Protein AF-A0A2V5P2G2-F1 (afdb_monomer)

Secondary structure (DSSP, 8-state):
--HHHHHHHHHHHHHHHHHHHHHHHHHHHHHHSPPPPBPPP-TTSEEE----EEE-TT--EEEEEEE-TT--EEEEEEE-TTS-EEEEEEEEEEEEEEEEEEEEEEEEEEEEE-GGGTTTT--EEEEEESSSS--S--B-EEEEEEEEEEEEEEEEEEEEEEEEEEEEEEEEEEEEEGGG-EEEE-

Structure (mmCIF, N/CA/C/O backbone):
data_AF-A0A2V5P2G2-F1
#
_entry.id   AF-A0A2V5P2G2-F1
#
loop_
_atom_site.group_PDB
_atom_site.id
_atom_site.type_symbol
_atom_site.label_atom_id
_atom_site.label_alt_id
_atom_site.label_comp_id
_atom_site.label_asym_id
_atom_site.label_entity_id
_atom_site.label_seq_id
_atom_site.pdbx_PDB_ins_code
_atom_site.Cartn_x
_atom_site.Cartn_y
_atom_site.Cartn_z
_atom_site.occupancy
_atom_site.B_iso_or_equiv
_atom_site.auth_seq_id
_atom_site.auth_comp_id
_atom_site.auth_asym_id
_atom_site.auth_atom_id
_atom_site.pdbx_PDB_model_num
ATOM 1 N N . ILE A 1 1 ? 13.546 23.395 -40.147 1.00 56.00 1 ILE A N 1
ATOM 2 C CA . ILE A 1 1 ? 13.402 22.697 -38.845 1.00 56.00 1 ILE A CA 1
ATOM 3 C C . ILE A 1 1 ? 14.334 21.498 -38.910 1.00 56.00 1 ILE A C 1
ATOM 5 O O . ILE A 1 1 ? 14.174 20.696 -39.820 1.00 56.00 1 ILE A O 1
ATOM 9 N N . GLY A 1 2 ? 15.380 21.453 -38.081 1.00 57.34 2 GLY A N 1
ATOM 10 C CA . GLY A 1 2 ? 16.372 20.373 -38.143 1.00 57.34 2 GLY A CA 1
ATOM 11 C C . GLY A 1 2 ? 15.782 19.018 -37.712 1.00 57.34 2 GLY A C 1
ATOM 12 O O . GLY A 1 2 ? 14.814 19.012 -36.946 1.00 57.34 2 GLY A O 1
ATOM 13 N N . PRO A 1 3 ? 16.356 17.883 -38.150 1.00 64.88 3 PRO A N 1
ATOM 14 C CA . PRO A 1 3 ? 15.866 16.540 -37.816 1.00 64.88 3 PRO A CA 1
ATOM 15 C C . PRO A 1 3 ? 15.723 16.296 -36.302 1.00 64.88 3 PRO A C 1
ATOM 17 O O . PRO A 1 3 ? 14.765 15.670 -35.854 1.00 64.88 3 PRO A O 1
ATOM 20 N N . GLU A 1 4 ? 16.626 16.858 -35.491 1.00 63.44 4 GLU A N 1
ATOM 21 C CA . GLU A 1 4 ? 16.555 16.781 -34.025 1.00 63.44 4 GLU A CA 1
ATOM 22 C C . GLU A 1 4 ? 15.349 17.524 -33.434 1.00 63.44 4 GLU A C 1
ATOM 24 O O . GLU A 1 4 ? 14.724 17.040 -32.486 1.00 63.44 4 GLU A O 1
ATOM 29 N N . ALA A 1 5 ? 14.987 18.679 -34.002 1.00 66.56 5 ALA A N 1
ATOM 30 C CA . ALA A 1 5 ? 13.849 19.474 -33.547 1.00 66.56 5 ALA A CA 1
ATOM 31 C C . ALA A 1 5 ? 12.513 18.792 -33.886 1.00 66.56 5 ALA A C 1
ATOM 33 O O . ALA A 1 5 ? 11.595 18.808 -33.065 1.00 66.56 5 ALA A O 1
ATOM 34 N N . ALA A 1 6 ? 12.429 18.128 -35.045 1.00 67.38 6 ALA A N 1
ATOM 35 C CA . ALA A 1 6 ? 11.276 17.310 -35.421 1.00 67.38 6 ALA A CA 1
ATOM 36 C C . ALA A 1 6 ? 11.126 16.083 -34.498 1.00 67.38 6 ALA A C 1
ATOM 38 O O . ALA A 1 6 ? 10.060 15.873 -33.921 1.00 67.38 6 ALA A O 1
ATOM 39 N N . GLY A 1 7 ? 12.215 15.346 -34.242 1.00 67.81 7 GLY A N 1
ATOM 40 C CA . GLY A 1 7 ? 12.190 14.195 -33.332 1.00 67.81 7 GLY A CA 1
ATOM 41 C C . GLY A 1 7 ? 11.898 14.562 -31.868 1.00 67.81 7 GLY A C 1
ATOM 42 O O . GLY A 1 7 ? 11.296 13.779 -31.133 1.00 67.81 7 GLY A O 1
ATOM 43 N N . SER A 1 8 ? 12.296 15.757 -31.420 1.00 76.00 8 SER A N 1
ATOM 44 C CA . SER A 1 8 ? 11.949 16.276 -30.088 1.00 76.00 8 SER A CA 1
ATOM 45 C C . SER A 1 8 ? 10.452 16.580 -29.963 1.00 76.00 8 SER A C 1
ATOM 47 O O . SER A 1 8 ? 9.813 16.179 -28.986 1.00 76.00 8 SER A O 1
ATOM 49 N N . PHE A 1 9 ? 9.876 17.222 -30.983 1.00 76.69 9 PHE A N 1
ATOM 50 C CA . PHE A 1 9 ? 8.451 17.53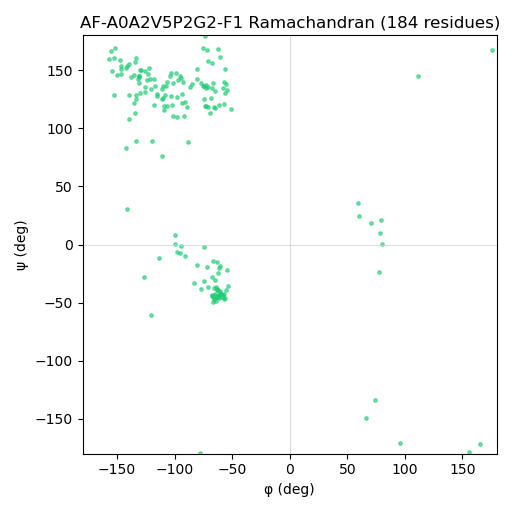7 -31.034 1.00 76.69 9 PHE A CA 1
ATOM 51 C C . PHE A 1 9 ? 7.581 16.272 -31.036 1.00 76.69 9 PHE A C 1
ATOM 53 O O . PHE A 1 9 ? 6.641 16.172 -30.248 1.00 76.69 9 PHE A O 1
ATOM 60 N N . GLU A 1 10 ? 7.934 15.265 -31.839 1.00 77.12 10 GLU A N 1
ATOM 61 C CA . GLU A 1 10 ? 7.208 13.988 -31.890 1.00 77.12 10 GLU A CA 1
ATOM 62 C C . GLU A 1 10 ? 7.225 13.249 -30.543 1.00 77.12 10 GLU A C 1
ATOM 64 O O . GLU A 1 10 ? 6.185 12.782 -30.071 1.00 77.12 10 GLU A O 1
ATOM 69 N N . ARG A 1 11 ? 8.379 13.206 -29.858 1.00 77.25 11 ARG A N 1
ATOM 70 C CA . ARG A 1 11 ? 8.483 12.615 -28.510 1.00 77.25 11 ARG A CA 1
ATOM 71 C C . ARG A 1 11 ? 7.640 13.364 -27.479 1.00 77.25 11 ARG A C 1
ATOM 73 O O . ARG A 1 11 ? 7.025 12.731 -26.614 1.00 77.25 11 ARG A O 1
ATOM 80 N N . ALA A 1 12 ? 7.602 14.694 -27.555 1.00 76.69 12 ALA A N 1
ATOM 81 C CA . ALA A 1 12 ? 6.791 15.517 -26.663 1.00 76.69 12 ALA A CA 1
ATOM 82 C C . ALA A 1 12 ? 5.289 15.292 -26.899 1.00 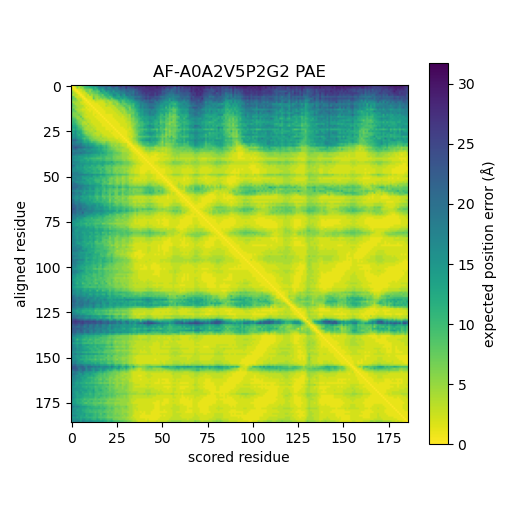76.69 12 ALA A C 1
ATOM 84 O O . ALA A 1 12 ? 4.543 15.073 -25.941 1.00 76.69 12 ALA A O 1
ATOM 85 N N . ALA A 1 13 ? 4.859 15.252 -28.164 1.00 83.06 13 ALA A N 1
ATOM 86 C CA . ALA A 1 13 ? 3.479 14.970 -28.544 1.00 83.06 13 ALA A CA 1
ATOM 87 C C . ALA A 1 13 ? 3.036 13.571 -28.082 1.00 83.06 13 ALA A C 1
ATOM 89 O O . ALA A 1 13 ? 1.994 13.434 -27.438 1.00 83.06 13 ALA A O 1
ATOM 90 N N . ALA A 1 14 ? 3.864 12.544 -28.306 1.00 79.62 14 ALA A N 1
ATOM 91 C CA . ALA A 1 14 ? 3.597 11.184 -27.838 1.00 79.62 14 ALA A CA 1
ATOM 92 C C . ALA A 1 14 ? 3.517 11.099 -26.302 1.00 79.62 14 ALA A C 1
ATOM 94 O O . ALA A 1 14 ? 2.655 10.413 -25.748 1.00 79.62 14 ALA A O 1
ATOM 95 N N . SER A 1 15 ? 4.382 11.826 -25.591 1.00 77.19 15 SER A N 1
ATOM 96 C CA . SER A 1 15 ? 4.365 11.884 -24.123 1.00 77.19 15 SER A CA 1
ATOM 97 C C . SER A 1 15 ? 3.089 12.535 -23.587 1.00 77.19 15 SER A C 1
ATOM 99 O O . SER A 1 15 ? 2.495 12.025 -22.634 1.00 77.19 15 SER A O 1
ATOM 101 N N . LEU A 1 16 ? 2.635 13.627 -24.211 1.00 81.06 16 LEU A N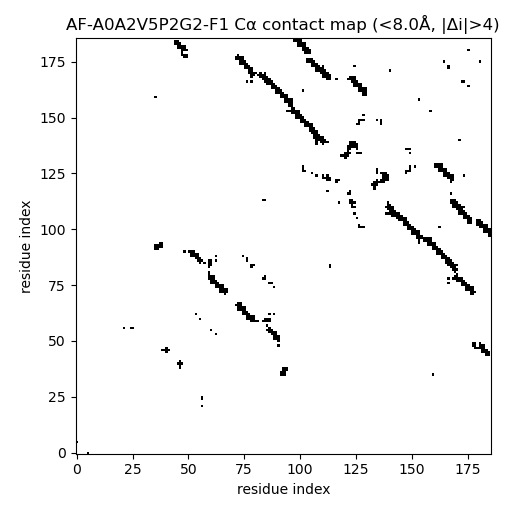 1
ATOM 102 C CA . LEU A 1 16 ? 1.387 14.294 -23.847 1.00 81.06 16 LEU A CA 1
ATOM 103 C C . LEU A 1 16 ? 0.172 13.403 -24.127 1.00 81.06 16 LEU A C 1
ATOM 105 O O . LEU A 1 16 ? -0.671 13.241 -23.243 1.00 81.06 16 LEU A O 1
ATOM 109 N N . ALA A 1 17 ? 0.108 12.781 -25.307 1.00 81.56 17 ALA A N 1
ATOM 110 C CA . ALA A 1 17 ? -0.968 11.862 -25.672 1.00 81.56 17 ALA A CA 1
ATOM 111 C C . ALA A 1 17 ? -1.071 10.699 -24.672 1.00 81.56 17 ALA A C 1
ATOM 113 O O . ALA A 1 17 ? -2.145 10.437 -24.125 1.00 81.56 17 ALA A O 1
ATOM 114 N N . ASN A 1 18 ? 0.063 10.079 -24.330 1.00 77.75 18 ASN A N 1
ATOM 115 C CA . ASN A 1 18 ? 0.120 9.036 -23.307 1.00 77.75 18 ASN A CA 1
ATOM 116 C C . ASN A 1 18 ? -0.351 9.544 -21.937 1.00 77.75 18 ASN A C 1
ATOM 118 O O . ASN A 1 18 ? -1.109 8.858 -21.252 1.00 77.75 18 ASN A O 1
ATOM 122 N N . ALA A 1 19 ? 0.046 10.752 -21.530 1.00 75.50 19 ALA A N 1
ATOM 123 C CA . ALA A 1 19 ? -0.407 11.336 -20.269 1.00 75.50 19 ALA A CA 1
ATOM 124 C C . ALA A 1 19 ? -1.928 11.574 -20.242 1.00 75.50 19 ALA A C 1
ATOM 126 O O . ALA A 1 19 ? -2.557 11.353 -19.205 1.00 75.50 19 ALA A O 1
ATOM 127 N N . 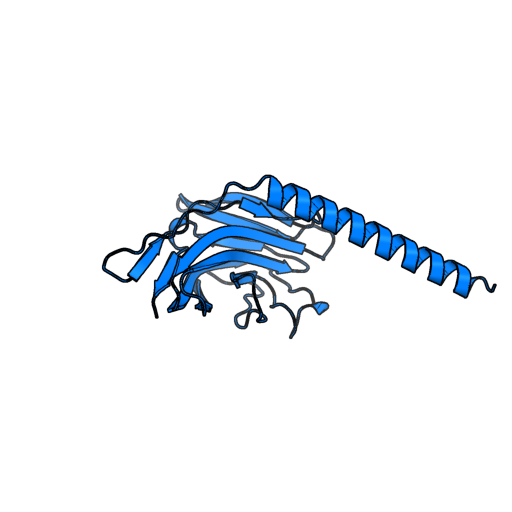VAL A 1 20 ? -2.533 11.995 -21.358 1.00 81.69 20 VAL A N 1
ATOM 128 C CA . VAL A 1 20 ? -3.989 12.182 -21.478 1.00 81.69 20 VAL A CA 1
ATOM 129 C C . VAL A 1 20 ? -4.721 10.847 -21.381 1.00 81.69 20 VAL A C 1
ATOM 131 O O . VAL A 1 20 ? -5.618 10.719 -20.549 1.00 81.69 20 VAL A O 1
ATOM 134 N N . VAL A 1 21 ? -4.304 9.833 -22.145 1.00 80.81 21 VAL A N 1
ATOM 135 C CA . VAL A 1 21 ? -4.911 8.489 -22.100 1.00 80.81 21 VAL A CA 1
ATOM 136 C C . VAL A 1 21 ? -4.874 7.923 -20.680 1.00 80.81 21 VAL A C 1
ATOM 138 O O . VAL A 1 21 ? -5.894 7.471 -20.162 1.00 80.81 21 VAL A O 1
ATOM 141 N N . GLN A 1 22 ? -3.726 8.030 -20.010 1.00 73.69 22 GLN A N 1
ATOM 142 C CA . GLN A 1 22 ? -3.550 7.554 -18.637 1.00 73.69 22 GLN A CA 1
ATOM 143 C C . GLN A 1 22 ? -4.439 8.311 -17.635 1.00 73.69 22 GLN A C 1
ATOM 145 O O . GLN A 1 22 ? -4.964 7.710 -16.696 1.00 73.69 22 GLN A O 1
ATOM 150 N N . ARG A 1 23 ? -4.654 9.621 -17.827 1.00 76.69 23 ARG A N 1
ATOM 151 C CA . ARG A 1 23 ? -5.591 10.405 -17.002 1.00 76.69 23 ARG A CA 1
ATOM 152 C C . ARG A 1 23 ? -7.041 9.989 -17.232 1.00 76.69 23 ARG A C 1
ATOM 154 O O . ARG A 1 23 ? -7.764 9.832 -16.254 1.00 76.69 23 ARG A O 1
ATOM 161 N N . VAL A 1 24 ? -7.454 9.776 -18.482 1.00 79.25 24 VAL A N 1
ATOM 162 C CA . VAL A 1 24 ? -8.819 9.335 -18.819 1.00 79.25 24 VAL A CA 1
ATOM 163 C C . VAL A 1 24 ? -9.101 7.949 -18.245 1.00 79.25 24 VAL A C 1
ATOM 165 O O . VAL A 1 24 ? -10.144 7.749 -17.630 1.00 79.25 24 VAL A O 1
ATOM 168 N N . GLN A 1 25 ? -8.166 7.005 -18.383 1.00 75.88 25 GLN A N 1
ATOM 169 C CA . GLN A 1 25 ? -8.287 5.669 -17.788 1.00 75.88 25 GLN A CA 1
ATOM 170 C C . GLN A 1 25 ? -8.429 5.747 -16.267 1.00 75.88 25 GLN A C 1
ATOM 172 O O . GLN A 1 25 ? -9.334 5.137 -15.701 1.00 75.88 25 GLN A O 1
ATOM 177 N N . ARG A 1 26 ? -7.601 6.569 -15.613 1.00 71.06 26 ARG A N 1
ATOM 178 C CA . ARG A 1 26 ? -7.700 6.797 -14.170 1.00 71.06 26 ARG A CA 1
ATOM 179 C C . ARG A 1 26 ? -9.044 7.408 -13.767 1.00 71.06 26 ARG A C 1
ATOM 181 O O . ARG A 1 26 ? -9.619 6.973 -12.780 1.00 71.06 26 ARG A O 1
ATOM 188 N N . ALA A 1 27 ? -9.536 8.400 -14.508 1.00 74.94 27 ALA A N 1
ATOM 189 C CA . ALA A 1 27 ? -10.816 9.044 -14.222 1.00 74.94 27 ALA A CA 1
ATOM 190 C C . ALA A 1 27 ? -11.987 8.065 -14.372 1.00 74.94 27 ALA A C 1
ATOM 192 O O . ALA A 1 27 ? -12.834 7.999 -13.491 1.00 74.94 27 ALA A O 1
ATOM 193 N N . ARG A 1 28 ? -11.998 7.253 -15.439 1.00 76.00 28 ARG A N 1
ATOM 194 C CA . ARG A 1 28 ? -13.005 6.197 -15.632 1.00 76.00 28 ARG A CA 1
ATOM 195 C C . ARG A 1 28 ? -13.015 5.205 -14.478 1.00 76.00 28 ARG A C 1
ATOM 197 O O . ARG A 1 28 ? -14.086 4.857 -14.004 1.00 76.00 28 ARG A O 1
ATOM 204 N N . GLN A 1 29 ? -11.836 4.795 -14.015 1.00 71.31 29 GLN A N 1
ATOM 205 C CA . GLN A 1 29 ? -11.732 3.879 -12.889 1.00 71.31 29 GLN A CA 1
ATOM 206 C C . GLN A 1 29 ? -12.287 4.508 -11.606 1.00 71.31 29 GLN A C 1
ATOM 208 O O . GLN A 1 29 ? -13.169 3.919 -10.995 1.00 71.31 29 GLN A O 1
ATOM 213 N N . ILE A 1 30 ? -11.887 5.744 -11.279 1.00 68.38 30 ILE A N 1
ATOM 214 C CA . ILE A 1 30 ? -12.398 6.482 -10.108 1.00 68.38 30 ILE A CA 1
ATOM 215 C C . ILE A 1 30 ? -13.924 6.636 -10.152 1.00 68.38 30 ILE A C 1
ATOM 217 O O . ILE A 1 30 ? -14.575 6.464 -9.130 1.00 68.38 30 ILE A O 1
ATOM 221 N N . LEU A 1 31 ? -14.496 6.952 -11.318 1.00 73.88 31 LEU A N 1
ATOM 222 C CA . LEU A 1 31 ? -15.944 7.139 -11.483 1.00 73.88 31 LEU A CA 1
ATOM 223 C C . LEU A 1 31 ? -16.738 5.826 -11.422 1.00 73.88 31 LEU A C 1
ATOM 225 O O . LEU A 1 31 ? -17.945 5.860 -11.219 1.00 73.88 31 LEU A O 1
ATOM 229 N N . SER A 1 32 ? -16.079 4.685 -11.629 1.00 74.75 32 SER A N 1
ATOM 230 C CA . SER A 1 32 ? -16.693 3.358 -11.503 1.00 74.75 32 SER A CA 1
ATOM 231 C C . SER A 1 32 ? -16.561 2.755 -10.103 1.00 74.75 32 SER A C 1
ATOM 233 O O . SER A 1 32 ? -17.154 1.714 -9.826 1.00 74.75 32 SER A O 1
ATOM 235 N N . GLU A 1 33 ? -15.756 3.370 -9.233 1.00 74.44 33 GLU A N 1
ATOM 236 C CA . GLU A 1 33 ? -15.578 2.904 -7.862 1.00 74.44 33 GLU A CA 1
ATOM 237 C C . GLU A 1 33 ? -16.822 3.251 -7.027 1.00 74.44 33 GLU A C 1
ATOM 239 O O . GLU A 1 33 ? -17.325 4.371 -7.128 1.00 74.44 33 GLU A O 1
ATOM 244 N N . PRO A 1 34 ? -17.319 2.320 -6.190 1.00 77.31 34 PRO A N 1
ATOM 245 C CA . PRO A 1 34 ? -18.378 2.623 -5.235 1.00 77.31 34 PRO A CA 1
ATOM 246 C C . PRO A 1 34 ? -17.988 3.787 -4.323 1.00 77.31 34 PRO A C 1
ATOM 248 O O . PRO A 1 34 ? -16.805 3.963 -4.007 1.00 77.31 34 PRO A O 1
ATOM 251 N N . GLU A 1 35 ? -18.984 4.538 -3.853 1.00 84.81 35 GLU A N 1
ATOM 252 C CA . GLU A 1 35 ? -18.743 5.548 -2.828 1.00 84.81 35 GLU A CA 1
ATOM 253 C C . GLU A 1 35 ? -18.132 4.898 -1.573 1.00 84.81 35 GLU A C 1
ATOM 255 O O . GLU A 1 35 ? -18.566 3.821 -1.149 1.00 84.81 35 GLU A O 1
ATOM 260 N N . PRO A 1 36 ? -17.090 5.510 -0.990 1.00 88.75 36 PRO A N 1
ATOM 261 C CA . PRO A 1 36 ? -16.425 4.958 0.176 1.00 88.75 36 PRO A CA 1
ATOM 262 C C . PRO A 1 36 ? -17.303 5.064 1.418 1.00 88.75 36 PRO A C 1
ATOM 264 O O . PRO A 1 36 ? -17.878 6.106 1.721 1.00 88.75 36 PRO A O 1
ATOM 267 N N . GLU A 1 37 ? -17.344 3.978 2.180 1.00 89.50 37 GLU A N 1
ATOM 268 C CA . GLU A 1 37 ? -18.086 3.914 3.434 1.00 89.50 37 GLU A CA 1
ATOM 269 C C . GLU A 1 37 ? -17.292 4.562 4.589 1.00 89.50 37 GLU A C 1
ATOM 271 O O . GLU A 1 37 ? -16.049 4.526 4.598 1.00 89.50 37 GLU A O 1
ATOM 276 N N . PRO A 1 38 ? -17.987 5.120 5.599 1.00 93.88 38 PRO A N 1
ATOM 277 C CA . PRO A 1 38 ? -17.378 5.479 6.875 1.00 93.88 38 PRO A CA 1
ATOM 278 C C . PRO A 1 38 ? -16.663 4.292 7.523 1.00 93.88 38 PRO A C 1
ATOM 280 O O . PRO A 1 38 ? -17.202 3.190 7.620 1.00 93.88 38 PRO A O 1
ATOM 283 N N . ILE A 1 39 ? -15.436 4.518 7.997 1.00 95.69 39 ILE A N 1
ATOM 284 C CA . ILE A 1 39 ? -14.700 3.509 8.757 1.00 95.69 39 ILE A CA 1
ATOM 285 C C . ILE A 1 39 ? -15.316 3.361 10.159 1.00 95.69 39 ILE A C 1
ATOM 287 O O . ILE A 1 39 ? -15.563 4.344 10.860 1.00 95.69 39 ILE A O 1
ATOM 291 N N . HIS A 1 40 ? -15.501 2.120 10.606 1.00 95.75 40 HIS A N 1
ATOM 292 C CA . HIS A 1 40 ? -15.912 1.816 11.974 1.00 95.75 40 HIS A CA 1
ATOM 293 C C . HIS A 1 40 ? -14.711 1.341 12.791 1.00 95.75 40 HIS A C 1
ATOM 295 O O . HIS A 1 40 ? -14.087 0.333 12.458 1.00 95.75 40 HIS A O 1
ATOM 301 N N . PHE A 1 41 ? -14.401 2.073 13.861 1.00 97.25 41 PHE A N 1
ATOM 302 C CA . PHE A 1 41 ? -13.411 1.664 14.853 1.00 97.25 41 PHE A CA 1
ATOM 303 C C . PHE A 1 41 ? -14.094 0.919 15.997 1.00 97.25 41 PHE A C 1
ATOM 305 O O . PHE A 1 41 ? -15.163 1.329 16.451 1.00 97.25 41 PHE A O 1
ATOM 312 N N . ASP A 1 42 ? -13.460 -0.143 16.479 1.00 96.88 42 ASP A N 1
ATOM 313 C CA . ASP A 1 42 ? -13.873 -0.826 17.698 1.00 96.88 42 ASP A CA 1
ATOM 314 C C . ASP A 1 42 ? -13.517 -0.020 18.963 1.00 96.88 42 ASP A C 1
ATOM 316 O O . ASP A 1 42 ? -12.925 1.065 18.908 1.00 96.88 42 ASP A O 1
ATOM 320 N N . SER A 1 43 ? -13.873 -0.563 20.130 1.00 96.44 43 SER A N 1
ATOM 321 C CA . SER A 1 43 ? -13.594 0.046 21.437 1.00 96.44 43 SER A CA 1
ATOM 322 C C . SER A 1 43 ? -12.100 0.187 21.751 1.00 96.44 43 SER A C 1
ATOM 324 O O . SER A 1 43 ? -11.743 0.945 22.649 1.00 96.44 43 SER A O 1
ATOM 326 N N . THR A 1 44 ? -11.226 -0.504 21.015 1.00 96.38 44 THR A N 1
ATOM 327 C CA . THR A 1 44 ? -9.764 -0.424 21.154 1.00 96.38 44 THR A CA 1
ATOM 328 C C . THR A 1 44 ? -9.131 0.578 20.186 1.00 96.38 44 THR A C 1
ATOM 330 O O . THR A 1 44 ? -7.920 0.788 20.213 1.00 96.38 44 THR A O 1
ATOM 333 N N . GLY A 1 45 ? -9.934 1.226 19.335 1.00 96.94 45 GLY A N 1
ATOM 334 C CA . GLY A 1 45 ? -9.449 2.180 18.341 1.00 96.94 45 GLY A CA 1
ATOM 335 C C . GLY A 1 45 ? -8.852 1.521 17.098 1.00 96.94 45 GLY A C 1
ATOM 336 O O . GLY A 1 45 ? -8.085 2.175 16.385 1.00 96.94 45 GLY A O 1
ATOM 337 N N . LEU A 1 46 ? -9.204 0.261 16.819 1.00 97.81 46 LEU A N 1
ATOM 338 C CA . LEU A 1 46 ? -8.794 -0.472 15.621 1.00 97.81 46 LEU A CA 1
ATOM 339 C C . LEU A 1 46 ? -9.940 -0.565 14.610 1.00 97.81 46 LEU A C 1
ATOM 341 O O . LEU A 1 46 ? -11.102 -0.704 14.978 1.00 97.81 46 LEU A O 1
ATOM 345 N N . ALA A 1 47 ? -9.610 -0.514 13.321 1.00 98.00 47 ALA A N 1
ATOM 346 C CA . ALA A 1 47 ? -10.565 -0.729 12.239 1.00 98.00 47 ALA A CA 1
ATOM 347 C C . ALA A 1 47 ? -9.983 -1.651 11.166 1.00 98.00 47 ALA A C 1
ATOM 349 O O . ALA A 1 47 ? -8.952 -1.354 10.560 1.00 98.00 47 ALA A O 1
ATOM 350 N N . ALA A 1 48 ? -10.656 -2.771 10.912 1.00 97.50 48 ALA A N 1
ATOM 351 C CA . ALA A 1 48 ? -10.252 -3.751 9.911 1.00 97.50 48 ALA A CA 1
ATOM 352 C C . ALA A 1 48 ? -10.484 -3.247 8.475 1.00 97.50 48 ALA A C 1
ATOM 354 O O . ALA A 1 48 ? -11.548 -2.724 8.153 1.00 97.50 48 ALA A O 1
ATOM 355 N N . LEU A 1 49 ? -9.518 -3.484 7.580 1.00 96.56 49 LEU A N 1
ATOM 356 C CA . LEU A 1 49 ? -9.615 -3.131 6.159 1.00 96.56 49 LEU A CA 1
ATOM 357 C C . LEU A 1 49 ? -9.753 -4.400 5.315 1.00 96.56 49 LEU A C 1
ATOM 359 O O . LEU A 1 49 ? -8.853 -5.244 5.298 1.00 96.56 49 LEU A O 1
ATOM 363 N N . ARG A 1 50 ? -10.888 -4.563 4.627 1.00 89.38 50 ARG A N 1
ATOM 364 C CA . ARG A 1 50 ? -11.228 -5.813 3.912 1.00 89.38 50 ARG A CA 1
ATOM 365 C C . ARG A 1 50 ? -11.586 -5.627 2.436 1.00 89.38 50 ARG A C 1
ATOM 367 O O . ARG A 1 50 ? -11.357 -6.539 1.648 1.00 89.38 50 ARG A O 1
ATOM 374 N N . LYS A 1 51 ? -12.118 -4.465 2.051 1.00 92.00 51 LYS A N 1
ATOM 375 C CA . LYS A 1 51 ? -12.581 -4.181 0.684 1.00 92.00 51 LYS A CA 1
ATOM 376 C C . LYS A 1 51 ? -11.429 -3.628 -0.164 1.00 92.00 51 LYS A C 1
ATOM 378 O O . LYS A 1 51 ? -11.227 -2.423 -0.230 1.00 92.00 51 LYS A O 1
ATOM 383 N N . TRP A 1 52 ? -10.660 -4.514 -0.795 1.00 94.56 52 TRP A N 1
ATOM 384 C CA . TRP A 1 52 ? -9.481 -4.143 -1.588 1.00 94.56 52 TRP A CA 1
ATOM 385 C C . TRP A 1 52 ? -9.716 -4.283 -3.089 1.00 94.56 52 TRP A C 1
ATOM 387 O O . TRP A 1 52 ? -10.232 -5.294 -3.560 1.00 94.56 52 TRP A O 1
ATOM 397 N N . GLN A 1 53 ? -9.266 -3.287 -3.845 1.00 92.50 53 GLN A N 1
ATOM 398 C CA . GLN A 1 53 ? -9.339 -3.246 -5.301 1.00 92.50 53 GLN A CA 1
ATOM 399 C C . GLN A 1 53 ? -7.939 -3.199 -5.911 1.00 92.50 53 GLN A C 1
ATOM 401 O O . GLN A 1 53 ? -7.030 -2.554 -5.383 1.00 92.50 53 GLN A O 1
ATOM 406 N N . MET A 1 54 ? -7.762 -3.888 -7.036 1.00 92.62 54 MET A N 1
ATOM 407 C CA . MET A 1 54 ? -6.512 -3.867 -7.792 1.00 92.62 54 MET A CA 1
ATOM 408 C C . MET A 1 54 ? -6.380 -2.558 -8.563 1.00 92.62 54 MET A C 1
ATOM 410 O O . MET A 1 54 ? -7.315 -2.125 -9.236 1.00 92.62 54 MET A O 1
ATOM 414 N N . LEU A 1 55 ? -5.187 -1.971 -8.536 1.00 88.44 55 LEU A N 1
ATOM 415 C CA . LEU A 1 55 ? -4.825 -0.888 -9.433 1.00 88.44 55 LEU A CA 1
ATOM 416 C C . LEU A 1 55 ? -3.431 -1.098 -10.025 1.00 88.44 55 LEU A C 1
ATOM 418 O O . LEU A 1 55 ? -2.417 -0.954 -9.337 1.00 88.44 55 LEU A O 1
ATOM 422 N N . ASP A 1 56 ? -3.407 -1.318 -11.336 1.00 84.81 56 ASP A N 1
ATOM 423 C CA . ASP A 1 56 ? -2.208 -1.308 -12.171 1.00 84.81 56 ASP A CA 1
ATOM 424 C C . ASP A 1 56 ? -2.518 -0.687 -13.538 1.00 84.81 56 ASP A C 1
ATOM 426 O O . ASP A 1 56 ? -2.779 -1.363 -14.527 1.00 84.81 56 ASP A O 1
ATOM 430 N N . ILE A 1 57 ? -2.494 0.646 -13.589 1.00 74.25 57 ILE A N 1
ATOM 431 C CA . ILE A 1 57 ? -2.845 1.419 -14.794 1.00 74.25 57 ILE A CA 1
ATOM 432 C C . ILE A 1 57 ? -1.887 1.111 -15.962 1.00 74.25 57 ILE A C 1
ATOM 434 O O . ILE A 1 57 ? -2.231 1.305 -17.127 1.00 74.25 57 ILE A O 1
ATOM 438 N N . ARG A 1 58 ? -0.663 0.653 -15.667 1.00 77.69 58 ARG A N 1
ATOM 439 C CA . ARG A 1 58 ? 0.367 0.408 -16.683 1.00 77.69 58 ARG A CA 1
ATOM 440 C C . ARG A 1 58 ? 0.467 -1.059 -17.101 1.00 77.69 58 ARG A C 1
ATOM 442 O O . ARG A 1 58 ? 1.229 -1.324 -18.025 1.00 77.69 58 ARG A O 1
ATOM 449 N N . GLY A 1 59 ? -0.251 -1.971 -16.442 1.00 83.38 59 GLY A N 1
ATOM 450 C CA . GLY A 1 59 ? -0.118 -3.413 -16.672 1.00 83.38 59 GLY A CA 1
ATOM 451 C C . GLY A 1 59 ? 1.305 -3.916 -16.411 1.00 83.38 59 GLY A C 1
ATOM 452 O O . GLY A 1 59 ? 1.816 -4.732 -17.164 1.00 83.38 59 GLY A O 1
ATOM 453 N N . THR A 1 60 ? 1.983 -3.345 -15.414 1.00 87.94 60 THR A N 1
ATOM 454 C CA . THR A 1 60 ? 3.403 -3.601 -15.106 1.00 87.94 60 THR A CA 1
ATOM 455 C C . THR A 1 60 ? 3.616 -4.585 -13.960 1.00 87.94 60 THR A C 1
ATOM 457 O O . THR A 1 60 ? 4.758 -4.842 -13.576 1.00 87.94 60 THR A O 1
ATOM 460 N N . GLY A 1 61 ? 2.540 -5.110 -13.381 1.00 92.25 61 GLY A N 1
ATOM 461 C CA . GLY A 1 61 ? 2.586 -6.137 -12.358 1.00 92.25 61 GLY A CA 1
ATOM 462 C C . GLY A 1 61 ? 1.392 -7.080 -12.443 1.00 92.25 61 GLY A C 1
ATOM 463 O O . GLY A 1 61 ? 0.341 -6.764 -12.992 1.00 92.25 61 GLY A O 1
ATOM 464 N N . LYS A 1 62 ? 1.550 -8.266 -11.863 1.00 95.69 62 LYS A N 1
ATOM 465 C CA . LYS A 1 62 ? 0.448 -9.204 -11.650 1.00 95.69 62 LYS A CA 1
ATOM 466 C C . LYS A 1 62 ? -0.059 -9.052 -10.222 1.00 95.69 62 LYS A C 1
ATOM 468 O O . LYS A 1 62 ? 0.733 -9.140 -9.285 1.00 95.69 62 LYS A O 1
ATOM 473 N N . LEU A 1 63 ? -1.362 -8.842 -10.066 1.00 97.44 63 LEU A N 1
ATOM 474 C CA . LEU A 1 63 ? -2.033 -8.762 -8.773 1.00 97.44 63 LEU A CA 1
ATOM 475 C C . LEU A 1 63 ? -3.005 -9.934 -8.659 1.00 97.44 63 LEU A C 1
ATOM 477 O O . LEU A 1 63 ? -3.802 -10.168 -9.564 1.00 97.44 63 LEU A O 1
ATOM 481 N N . ASP A 1 64 ? -2.932 -10.669 -7.557 1.00 97.00 64 ASP A N 1
ATOM 482 C CA . ASP A 1 64 ? -3.875 -11.733 -7.229 1.00 97.00 64 ASP A CA 1
ATOM 483 C C . ASP A 1 64 ? -4.087 -11.830 -5.710 1.00 97.00 64 ASP A C 1
ATOM 485 O O . ASP A 1 64 ? -3.254 -11.397 -4.908 1.00 97.00 64 ASP A O 1
ATOM 489 N N . GLN A 1 65 ? -5.257 -12.338 -5.312 1.00 97.12 65 GLN A N 1
ATOM 490 C CA . GLN A 1 65 ? -5.487 -12.766 -3.935 1.00 97.12 65 GLN A CA 1
ATOM 491 C C . GLN A 1 65 ? -5.176 -14.253 -3.853 1.00 97.12 65 GLN A C 1
ATOM 493 O O . GLN A 1 65 ? -5.774 -15.045 -4.581 1.00 97.12 65 GLN A O 1
ATOM 498 N N . VAL A 1 66 ? -4.238 -14.634 -2.991 1.00 95.81 66 VAL A N 1
ATOM 499 C CA . VAL A 1 66 ? -3.785 -16.026 -2.874 1.00 95.81 66 VAL A CA 1
ATOM 500 C C . VAL A 1 66 ? -3.615 -16.417 -1.415 1.00 95.81 66 VAL A C 1
ATOM 502 O O . VAL A 1 66 ? -3.191 -15.599 -0.596 1.00 95.81 66 VAL A O 1
ATOM 505 N N . ALA A 1 67 ? -3.928 -17.669 -1.095 1.00 96.00 67 ALA A N 1
ATOM 506 C CA . ALA A 1 67 ? -3.519 -18.273 0.164 1.00 96.00 67 ALA A CA 1
ATOM 507 C C . ALA A 1 67 ? -2.034 -18.653 0.086 1.00 96.00 67 ALA A C 1
ATOM 509 O O . ALA A 1 67 ? -1.578 -19.150 -0.949 1.00 96.00 67 ALA A O 1
ATOM 510 N N . ASP A 1 68 ? -1.270 -18.423 1.152 1.00 89.00 68 ASP A N 1
ATOM 511 C CA . ASP A 1 68 ? 0.061 -19.019 1.273 1.00 89.00 68 ASP A CA 1
ATOM 512 C C . ASP A 1 68 ? -0.015 -20.499 1.700 1.00 89.00 68 ASP A C 1
ATOM 514 O O . ASP A 1 68 ? -1.097 -21.058 1.886 1.00 89.00 68 ASP A O 1
ATOM 518 N N . ALA A 1 69 ? 1.142 -21.152 1.851 1.00 87.12 69 ALA A N 1
ATOM 519 C CA . ALA A 1 69 ? 1.216 -22.565 2.233 1.00 87.12 69 ALA A CA 1
ATOM 520 C C . ALA A 1 69 ? 0.580 -22.880 3.604 1.00 87.12 69 ALA A C 1
ATOM 522 O O . ALA A 1 69 ? 0.254 -24.033 3.865 1.00 87.12 69 ALA A O 1
ATOM 523 N N . ASN A 1 70 ? 0.380 -21.871 4.458 1.00 89.56 70 ASN A N 1
ATOM 524 C CA . ASN A 1 70 ? -0.252 -21.996 5.769 1.00 89.56 70 ASN A CA 1
ATOM 525 C C . ASN A 1 70 ? -1.733 -21.570 5.747 1.00 89.56 70 ASN A C 1
ATOM 527 O O . ASN A 1 70 ? -2.350 -21.443 6.803 1.00 89.56 70 ASN A O 1
ATOM 531 N N . GLY A 1 71 ? -2.306 -21.310 4.566 1.00 93.31 71 GLY A N 1
ATOM 532 C CA . GLY A 1 71 ? -3.690 -20.856 4.415 1.00 93.31 71 GLY A CA 1
ATOM 533 C C . GLY A 1 71 ? -3.903 -19.367 4.706 1.00 93.31 71 GLY A C 1
ATOM 534 O O . GLY A 1 71 ? -5.046 -18.920 4.788 1.00 93.31 71 GLY A O 1
ATOM 535 N N . ILE A 1 72 ? -2.837 -18.574 4.860 1.00 94.38 72 ILE A N 1
ATOM 536 C CA . ILE A 1 72 ? -2.966 -17.136 5.112 1.00 94.38 72 ILE A CA 1
ATOM 537 C C . ILE A 1 72 ? -3.407 -16.452 3.821 1.00 94.38 72 ILE A C 1
ATOM 539 O O . ILE A 1 72 ? -2.687 -16.475 2.823 1.00 94.38 72 ILE A O 1
ATOM 543 N N . GLN A 1 73 ? -4.570 -15.798 3.845 1.00 97.88 73 GLN A N 1
ATOM 544 C CA . GLN A 1 73 ? -5.048 -15.001 2.718 1.00 97.88 73 GLN A CA 1
ATOM 545 C C . GLN A 1 73 ? -4.178 -13.756 2.530 1.00 97.88 73 GLN A C 1
ATOM 547 O O . GLN A 1 73 ? -4.014 -12.945 3.446 1.00 97.88 73 GLN A O 1
ATOM 552 N N . THR A 1 74 ? -3.661 -13.574 1.318 1.00 98.19 74 THR A N 1
ATOM 553 C CA . THR A 1 74 ? -2.762 -12.471 0.980 1.00 98.19 74 THR A CA 1
ATOM 554 C C . THR A 1 74 ? -3.252 -11.665 -0.212 1.00 98.19 74 THR A C 1
ATOM 556 O O . THR A 1 74 ? -3.872 -12.194 -1.132 1.00 98.19 74 THR A O 1
ATOM 559 N N . LEU A 1 75 ? -2.920 -10.377 -0.202 1.00 98.44 75 LEU A N 1
ATOM 560 C CA . LEU A 1 75 ? -2.901 -9.528 -1.385 1.00 98.44 75 LEU A CA 1
ATOM 561 C C . LEU A 1 75 ? -1.482 -9.584 -1.955 1.00 98.44 75 LEU A C 1
ATOM 563 O O . LEU A 1 75 ? -0.546 -9.089 -1.319 1.00 98.44 75 LEU A O 1
ATOM 567 N N . ARG A 1 76 ? -1.293 -10.205 -3.120 1.00 98.44 76 ARG A N 1
ATOM 568 C CA . ARG A 1 76 ? 0.029 -10.351 -3.741 1.00 98.44 76 ARG A CA 1
ATOM 569 C C . ARG A 1 76 ? 0.201 -9.371 -4.891 1.00 98.44 76 ARG A C 1
ATOM 571 O O . ARG A 1 76 ? -0.755 -9.022 -5.586 1.00 98.44 76 ARG A O 1
ATOM 578 N N . ILE A 1 77 ? 1.438 -8.920 -5.078 1.00 98.31 77 ILE A N 1
ATOM 579 C CA . ILE A 1 77 ? 1.873 -8.190 -6.268 1.00 98.31 77 ILE A CA 1
ATOM 580 C C . ILE A 1 77 ? 3.201 -8.780 -6.738 1.00 98.31 77 ILE A C 1
ATOM 582 O O . ILE A 1 77 ? 4.139 -8.883 -5.948 1.00 98.31 77 ILE A O 1
ATOM 586 N N . VAL A 1 78 ? 3.292 -9.126 -8.020 1.00 98.19 78 VAL A N 1
ATOM 587 C CA . VAL A 1 78 ? 4.518 -9.592 -8.683 1.00 98.19 78 VAL A CA 1
ATOM 588 C C . VAL A 1 78 ? 4.920 -8.574 -9.741 1.00 98.19 78 VAL A C 1
ATOM 590 O O . VAL A 1 78 ? 4.094 -8.206 -10.575 1.00 98.19 78 VAL A O 1
ATOM 593 N N . ALA A 1 79 ? 6.171 -8.118 -9.721 1.00 97.75 79 ALA A N 1
ATOM 594 C CA . ALA A 1 79 ? 6.686 -7.228 -10.754 1.00 97.75 79 ALA A CA 1
ATOM 595 C C . ALA A 1 79 ? 6.736 -7.941 -12.117 1.00 97.75 79 ALA A C 1
ATOM 597 O O . ALA A 1 79 ? 7.219 -9.070 -12.216 1.00 97.75 79 ALA A O 1
ATOM 598 N N . GLY A 1 80 ? 6.226 -7.276 -13.155 1.00 94.12 80 GLY A N 1
ATOM 599 C CA . GLY A 1 80 ? 6.261 -7.757 -14.534 1.00 94.12 80 GLY A CA 1
ATOM 600 C C . GLY A 1 80 ? 7.661 -7.694 -15.159 1.00 94.12 80 GLY A C 1
ATOM 601 O O . GLY A 1 80 ? 8.566 -7.053 -14.612 1.00 94.12 80 GLY A O 1
ATOM 602 N N . PRO A 1 81 ? 7.857 -8.346 -16.317 1.00 92.81 81 PRO A N 1
ATOM 603 C CA . PRO A 1 81 ? 9.162 -8.455 -16.972 1.00 92.81 81 PRO A CA 1
ATOM 604 C C . PRO A 1 81 ? 9.715 -7.116 -17.489 1.00 92.81 81 PRO A C 1
ATOM 606 O O . PRO A 1 81 ? 10.901 -7.022 -17.787 1.00 92.81 81 PRO A O 1
ATOM 609 N N . GLU A 1 82 ? 8.901 -6.061 -17.579 1.00 90.62 82 GLU A N 1
ATOM 610 C CA . GLU A 1 82 ? 9.297 -4.753 -18.115 1.00 90.62 82 GLU A CA 1
ATOM 611 C C . GLU A 1 82 ? 10.181 -3.928 -17.164 1.00 90.62 82 GLU A C 1
ATOM 613 O O . GLU A 1 82 ? 10.547 -2.799 -17.501 1.00 90.62 82 GLU A O 1
ATOM 618 N N . GLY A 1 83 ? 10.479 -4.421 -15.957 1.00 91.44 83 GLY A N 1
ATOM 619 C CA . GLY A 1 83 ? 11.419 -3.755 -15.051 1.00 91.44 83 GLY A CA 1
ATOM 620 C C . GLY A 1 83 ? 10.903 -2.444 -14.453 1.00 91.44 83 GLY A C 1
ATOM 621 O O . GLY A 1 83 ? 11.684 -1.603 -14.017 1.00 91.44 83 GLY A O 1
ATOM 622 N N . ARG A 1 84 ? 9.587 -2.205 -14.481 1.00 92.38 84 ARG A N 1
ATOM 623 C CA . ARG A 1 84 ? 9.001 -0.893 -14.149 1.00 92.38 84 ARG A CA 1
ATOM 624 C C . ARG A 1 84 ? 7.697 -0.969 -13.356 1.00 92.38 84 ARG A C 1
ATOM 626 O O . ARG A 1 84 ? 6.850 -0.082 -13.496 1.00 92.38 84 ARG A O 1
ATOM 633 N N . CYS A 1 85 ? 7.541 -2.008 -12.536 1.00 93.75 85 CYS A N 1
ATOM 634 C CA . CYS A 1 85 ? 6.322 -2.275 -11.780 1.00 93.75 85 CYS A CA 1
ATOM 635 C C . CYS A 1 85 ? 5.951 -1.098 -10.876 1.00 93.75 85 CYS A C 1
ATOM 637 O O . CYS A 1 85 ? 6.706 -0.693 -9.991 1.00 93.75 85 CYS A O 1
ATOM 639 N N . THR A 1 86 ? 4.759 -0.550 -11.094 1.00 92.12 86 THR A N 1
ATOM 640 C CA . THR A 1 86 ? 4.086 0.362 -10.167 1.00 92.12 86 THR A CA 1
ATOM 641 C C . THR A 1 86 ? 2.642 -0.092 -10.033 1.00 92.12 86 THR A C 1
ATOM 643 O O . THR A 1 86 ? 1.770 0.357 -10.775 1.00 92.12 86 THR A O 1
ATOM 646 N N . ALA A 1 87 ? 2.410 -0.980 -9.075 1.00 93.88 87 ALA A N 1
ATOM 647 C CA . ALA A 1 87 ? 1.122 -1.615 -8.840 1.00 93.88 87 ALA A CA 1
ATOM 648 C C . ALA A 1 87 ? 0.729 -1.487 -7.368 1.00 93.88 87 ALA A C 1
ATOM 650 O O . ALA A 1 87 ? 1.583 -1.412 -6.480 1.00 93.88 87 ALA A O 1
ATOM 651 N N . SER A 1 88 ? -0.574 -1.443 -7.100 1.00 94.88 88 SER A N 1
ATOM 652 C CA . SER A 1 88 ? -1.085 -1.347 -5.735 1.00 94.88 88 SER A CA 1
ATOM 653 C C . SER A 1 88 ? -2.440 -2.011 -5.574 1.00 94.88 88 SER A C 1
ATOM 655 O O . SER A 1 88 ? -3.289 -1.887 -6.452 1.00 94.88 88 SER A O 1
ATOM 657 N N . TRP A 1 89 ? -2.673 -2.590 -4.404 1.00 96.56 89 TRP A N 1
ATOM 658 C CA . TRP A 1 89 ? -4.017 -2.787 -3.876 1.00 96.56 89 TRP A CA 1
ATOM 659 C C . TRP A 1 89 ? -4.459 -1.521 -3.155 1.00 96.56 89 TRP A C 1
ATOM 661 O O . TRP A 1 89 ? -3.657 -0.906 -2.447 1.00 96.56 89 TRP A O 1
ATOM 671 N N . ARG A 1 90 ? -5.715 -1.114 -3.341 1.00 93.94 90 ARG A N 1
ATOM 672 C CA . ARG A 1 90 ? -6.266 0.109 -2.753 1.00 93.94 90 ARG A CA 1
ATOM 673 C C . ARG A 1 90 ? -7.594 -0.139 -2.063 1.00 93.94 90 ARG A C 1
ATOM 675 O O . ARG A 1 90 ? -8.401 -0.928 -2.541 1.00 93.94 90 ARG A O 1
ATOM 682 N N . THR A 1 91 ? -7.818 0.583 -0.977 1.00 93.50 91 THR A N 1
ATOM 683 C CA . THR A 1 91 ? -9.128 0.738 -0.341 1.00 93.50 91 THR A CA 1
ATOM 684 C C . THR A 1 91 ? -9.362 2.220 -0.083 1.00 93.50 91 THR A C 1
ATOM 686 O O . THR A 1 91 ? -8.423 2.945 0.262 1.00 93.50 91 THR A O 1
ATOM 689 N N . ARG A 1 92 ? -10.603 2.672 -0.264 1.00 93.12 92 ARG A N 1
ATOM 690 C CA . ARG A 1 92 ? -11.049 4.031 0.064 1.00 93.12 92 ARG A CA 1
ATOM 691 C C . ARG A 1 92 ? -11.986 3.958 1.257 1.00 93.12 92 ARG A C 1
ATOM 693 O O . ARG A 1 92 ? -12.806 3.047 1.327 1.00 93.12 92 ARG A O 1
ATOM 700 N N . VAL A 1 93 ? -11.813 4.870 2.203 1.00 94.44 93 VAL A N 1
ATOM 701 C CA . VAL A 1 93 ? -12.592 4.932 3.445 1.00 94.44 93 VAL A CA 1
ATOM 702 C C . VAL A 1 93 ? -12.764 6.386 3.862 1.00 94.44 93 VAL A C 1
ATOM 704 O O . VAL A 1 93 ? -11.861 7.199 3.652 1.00 94.44 93 VAL A O 1
ATOM 707 N N . VAL A 1 94 ? -13.904 6.704 4.468 1.00 95.50 94 VAL A N 1
ATOM 708 C CA . VAL A 1 94 ? -14.136 8.008 5.100 1.00 95.50 94 VAL A CA 1
ATOM 709 C C . VAL A 1 94 ? -13.718 7.919 6.566 1.00 95.50 94 VAL A C 1
ATOM 711 O O . VAL A 1 94 ? -14.192 7.048 7.296 1.00 95.50 94 VAL A O 1
ATOM 714 N N . VAL A 1 95 ? -12.796 8.785 6.991 1.00 95.69 95 VAL A N 1
ATOM 715 C CA . VAL A 1 95 ? -12.160 8.736 8.317 1.00 95.69 95 VAL A CA 1
ATOM 716 C C . VAL A 1 95 ? -12.321 10.083 9.026 1.00 95.69 95 VAL A C 1
ATOM 718 O O . VAL A 1 95 ? -12.097 11.116 8.396 1.00 95.69 95 VAL A O 1
ATOM 721 N N . PRO A 1 96 ? -12.687 10.109 10.323 1.00 95.94 96 PRO A N 1
ATOM 722 C CA . PRO A 1 96 ? -12.712 11.344 11.103 1.00 95.94 96 PRO A CA 1
ATOM 723 C C . PRO A 1 96 ? -11.337 12.017 11.207 1.00 95.94 96 PRO A C 1
ATOM 725 O O . PRO A 1 96 ? -10.300 11.361 11.071 1.00 95.94 96 PRO A O 1
ATOM 728 N N . GLY A 1 97 ? -11.318 13.302 11.547 1.00 95.88 97 GLY A N 1
ATOM 729 C CA . GLY A 1 97 ? -10.088 14.015 11.890 1.00 95.88 97 GLY A CA 1
ATOM 730 C C . GLY A 1 97 ? -9.309 13.334 13.017 1.00 95.88 97 GLY A C 1
ATOM 731 O O . GLY A 1 97 ? -9.895 12.850 13.986 1.00 95.88 97 GLY A O 1
ATOM 732 N N . GLY A 1 98 ? -7.982 13.261 12.888 1.00 96.00 98 GLY A N 1
ATOM 733 C CA . GLY A 1 98 ? -7.127 12.616 13.888 1.00 96.00 98 GLY A CA 1
ATOM 734 C C . GLY A 1 98 ? -5.791 12.101 13.358 1.00 96.00 98 GLY A C 1
ATOM 735 O O . GLY A 1 98 ? -5.455 12.258 12.181 1.00 96.00 98 GLY A O 1
ATOM 736 N N . ARG A 1 99 ? -5.012 11.477 14.247 1.00 96.31 99 ARG A N 1
ATOM 737 C CA . ARG A 1 99 ? -3.765 10.779 13.910 1.00 96.31 99 ARG A CA 1
ATOM 738 C C . ARG A 1 99 ? -4.008 9.277 13.851 1.00 96.31 99 ARG A C 1
ATOM 740 O O . ARG A 1 99 ? -4.711 8.719 14.691 1.00 96.31 99 ARG A O 1
ATOM 747 N N . TYR A 1 100 ? -3.408 8.632 12.859 1.00 96.50 100 TYR A N 1
ATOM 748 C CA . TYR A 1 100 ? -3.623 7.218 12.586 1.00 96.50 100 TYR A CA 1
ATOM 749 C C . TYR A 1 100 ? -2.334 6.534 12.147 1.00 96.50 100 TYR A C 1
ATOM 751 O O . TYR A 1 100 ? -1.484 7.148 11.503 1.00 96.50 100 TYR A O 1
ATOM 759 N N . ALA A 1 101 ? -2.241 5.237 12.423 1.00 96.00 101 ALA A N 1
ATOM 760 C CA . ALA A 1 101 ? -1.302 4.328 11.785 1.00 96.00 101 ALA A CA 1
ATOM 761 C C . ALA A 1 101 ? -2.070 3.360 10.880 1.00 96.00 101 ALA A C 1
ATOM 763 O O . ALA A 1 101 ? -3.010 2.694 11.317 1.00 96.00 101 ALA A O 1
ATOM 764 N N . PHE A 1 102 ? -1.670 3.277 9.611 1.00 96.81 102 PHE A N 1
ATOM 765 C CA . PHE A 1 102 ? -2.053 2.175 8.736 1.00 96.81 102 PHE A CA 1
ATOM 766 C C . PHE A 1 102 ? -1.018 1.065 8.865 1.00 96.81 102 PHE A C 1
ATOM 768 O O . PHE A 1 102 ? 0.152 1.285 8.557 1.00 96.81 102 PHE A O 1
ATOM 775 N N . GLU A 1 103 ? -1.443 -0.113 9.312 1.00 97.38 103 GLU A N 1
ATOM 776 C CA . GLU A 1 103 ? -0.536 -1.195 9.679 1.00 97.38 103 GLU A CA 1
ATOM 777 C C . GLU A 1 103 ? -0.971 -2.560 9.128 1.00 97.38 103 GLU A C 1
ATOM 779 O O . GLU A 1 103 ? -2.139 -2.783 8.796 1.00 97.38 103 GLU A O 1
ATOM 784 N N . GLY A 1 104 ? -0.001 -3.469 9.008 1.00 97.81 104 GLY A N 1
ATOM 785 C CA . GLY A 1 104 ? -0.204 -4.845 8.557 1.00 97.81 104 GLY A CA 1
ATOM 786 C C . GLY A 1 104 ? 1.105 -5.620 8.409 1.00 97.81 104 GLY A C 1
ATOM 787 O O . GLY A 1 104 ? 2.193 -5.039 8.416 1.00 97.81 104 GLY A O 1
ATOM 788 N N . ARG A 1 105 ? 1.005 -6.945 8.259 1.00 98.00 105 ARG A N 1
ATOM 789 C CA . ARG A 1 105 ? 2.149 -7.828 8.013 1.00 98.00 105 ARG A CA 1
ATOM 790 C C . ARG A 1 105 ? 2.457 -7.916 6.522 1.00 98.00 105 ARG A C 1
ATOM 792 O O . ARG A 1 105 ? 1.563 -8.079 5.688 1.00 98.00 105 ARG A O 1
ATOM 799 N N . VAL A 1 106 ? 3.744 -7.825 6.201 1.00 97.94 106 VAL A N 1
ATOM 800 C CA . VAL A 1 106 ? 4.273 -7.813 4.834 1.00 97.94 106 VAL A CA 1
ATOM 801 C C . VAL A 1 106 ? 5.417 -8.814 4.720 1.00 97.94 106 VAL A C 1
ATOM 803 O O . VAL A 1 106 ? 6.256 -8.895 5.616 1.00 97.94 106 VAL A O 1
ATOM 806 N N . ARG A 1 107 ? 5.460 -9.552 3.611 1.00 97.88 107 ARG A N 1
ATOM 807 C CA . ARG A 1 107 ? 6.568 -10.429 3.209 1.00 97.88 107 ARG A CA 1
ATOM 808 C C . ARG A 1 107 ? 7.034 -10.023 1.820 1.00 97.88 107 ARG A C 1
ATOM 810 O O . ARG A 1 107 ? 6.199 -9.713 0.970 1.00 97.88 107 ARG A O 1
ATOM 817 N N . THR A 1 108 ? 8.335 -10.057 1.556 1.00 98.50 108 THR A N 1
ATOM 818 C CA . THR A 1 108 ? 8.883 -9.762 0.222 1.00 98.50 108 THR A CA 1
ATOM 819 C C . THR A 1 108 ? 9.842 -10.843 -0.237 1.00 98.50 108 THR A C 1
ATOM 821 O O . THR A 1 108 ? 10.524 -11.453 0.581 1.00 98.50 108 THR A O 1
ATOM 824 N N . ARG A 1 109 ? 9.921 -11.045 -1.555 1.00 98.44 109 ARG A N 1
ATOM 825 C CA . ARG A 1 109 ? 10.936 -11.896 -2.180 1.00 98.44 109 ARG A CA 1
ATOM 826 C C . ARG A 1 109 ? 11.564 -11.188 -3.376 1.00 98.44 109 ARG A C 1
ATOM 828 O O . ARG A 1 109 ? 10.854 -10.744 -4.277 1.00 98.44 109 ARG A O 1
ATOM 835 N N . GLY A 1 110 ? 12.887 -11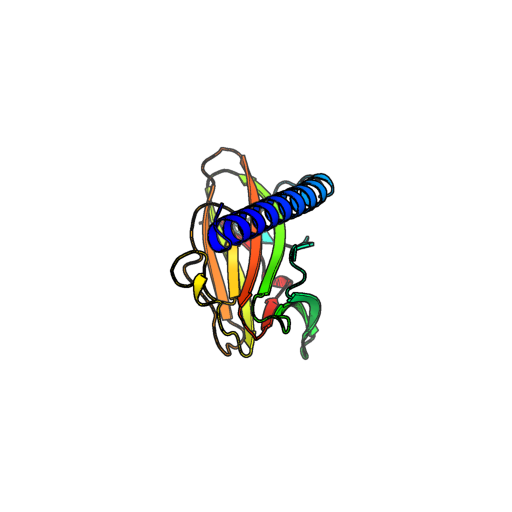.071 -3.378 1.00 98.19 110 GLY A N 1
ATOM 836 C CA . GLY A 1 110 ? 13.697 -10.559 -4.479 1.00 98.19 110 GLY A CA 1
ATOM 837 C C . GLY A 1 110 ? 13.378 -9.125 -4.899 1.00 98.19 110 GLY A C 1
ATOM 838 O O . GLY A 1 110 ? 13.604 -8.779 -6.059 1.00 98.19 110 GLY A O 1
ATOM 839 N N . VAL A 1 111 ? 12.817 -8.298 -4.007 1.00 98.31 111 VAL A N 1
ATOM 840 C CA . VAL A 1 111 ? 12.356 -6.950 -4.368 1.00 98.31 111 VAL A CA 1
ATOM 841 C C . VAL A 1 111 ? 13.544 -6.046 -4.667 1.00 98.31 111 VAL A C 1
ATOM 843 O O . VAL A 1 111 ? 14.286 -5.662 -3.765 1.00 98.31 111 VAL A O 1
ATOM 846 N N . VAL A 1 112 ? 13.685 -5.638 -5.925 1.00 96.88 112 VAL A N 1
ATOM 847 C CA . VAL A 1 112 ? 14.630 -4.586 -6.322 1.00 96.88 112 VAL A CA 1
ATOM 848 C C . VAL A 1 112 ? 13.838 -3.333 -6.652 1.00 96.88 112 VAL A C 1
ATOM 850 O O . VAL A 1 112 ? 12.975 -3.388 -7.525 1.00 96.88 112 VAL A O 1
ATOM 853 N N . PRO A 1 113 ? 14.062 -2.215 -5.947 1.00 94.62 113 PRO A N 1
ATOM 854 C CA . PRO A 1 113 ? 13.266 -1.013 -6.131 1.00 94.62 113 PRO A CA 1
ATOM 855 C C . PRO A 1 113 ? 13.550 -0.334 -7.472 1.00 94.62 113 PRO A C 1
ATOM 857 O O . PRO A 1 113 ? 14.635 -0.466 -8.027 1.00 94.62 113 PRO A O 1
ATOM 860 N N . LEU A 1 114 ? 12.595 0.469 -7.944 1.00 92.38 114 LEU A N 1
ATOM 861 C CA . LEU A 1 114 ? 12.835 1.387 -9.060 1.00 92.38 114 LEU A CA 1
ATOM 862 C C . LEU A 1 114 ? 13.840 2.462 -8.634 1.00 92.38 114 LEU A C 1
ATOM 864 O O . LEU A 1 114 ? 13.526 3.263 -7.752 1.00 92.38 114 LEU A O 1
ATOM 868 N N . GLN A 1 115 ? 15.000 2.542 -9.292 1.00 87.44 115 GLN A N 1
ATOM 869 C CA . GLN A 1 115 ? 16.051 3.509 -8.923 1.00 87.44 115 GLN A CA 1
ATOM 870 C C . GLN A 1 115 ? 15.558 4.962 -8.903 1.00 87.44 115 GLN A C 1
ATOM 872 O O . GLN A 1 115 ? 15.854 5.718 -7.983 1.00 87.44 115 GLN A O 1
ATOM 877 N N . LYS A 1 116 ? 14.706 5.335 -9.864 1.00 85.00 116 LYS A N 1
ATOM 878 C CA . LYS A 1 116 ? 14.101 6.678 -9.944 1.00 85.00 116 LYS A CA 1
ATOM 879 C C . LYS A 1 116 ? 13.226 7.065 -8.739 1.00 85.00 116 LYS A C 1
ATOM 881 O O . LYS A 1 116 ? 12.929 8.243 -8.561 1.00 85.00 116 LYS A O 1
ATOM 886 N N . ASP A 1 117 ? 12.750 6.087 -7.964 1.00 83.00 117 ASP A N 1
ATOM 887 C CA . ASP A 1 117 ? 11.837 6.318 -6.839 1.00 83.00 117 ASP A CA 1
ATOM 888 C C . ASP A 1 117 ? 12.579 6.424 -5.489 1.00 83.00 117 ASP A C 1
ATOM 890 O O . ASP A 1 117 ? 11.971 6.804 -4.478 1.00 83.00 117 ASP A O 1
ATOM 894 N N . VAL A 1 118 ? 13.891 6.144 -5.468 1.00 76.81 118 VAL A N 1
ATOM 895 C CA . VAL A 1 118 ? 14.758 6.327 -4.296 1.00 76.81 118 VAL A CA 1
ATOM 896 C C . VAL A 1 118 ? 14.781 7.807 -3.909 1.00 76.81 118 VAL A C 1
ATOM 898 O O . VAL A 1 118 ? 15.114 8.672 -4.711 1.00 76.81 118 VAL A O 1
ATOM 901 N N . GLY A 1 119 ? 14.355 8.105 -2.678 1.00 72.25 119 GLY A N 1
ATOM 902 C CA . GLY A 1 119 ? 14.277 9.471 -2.147 1.00 72.25 119 GLY A CA 1
ATOM 903 C C . GLY A 1 119 ? 13.056 10.295 -2.583 1.00 72.25 119 GLY A C 1
ATOM 904 O O . GLY A 1 119 ? 12.937 11.435 -2.146 1.00 72.25 119 GLY A O 1
ATOM 905 N N . THR A 1 120 ? 12.134 9.760 -3.399 1.00 77.38 120 THR A N 1
ATOM 906 C CA . THR A 1 120 ? 10.997 10.550 -3.924 1.00 77.38 120 THR A CA 1
ATOM 907 C C . THR A 1 120 ? 9.621 10.002 -3.547 1.00 77.38 120 THR A C 1
ATOM 909 O O . THR A 1 120 ? 8.838 10.700 -2.911 1.00 77.38 120 THR A O 1
ATOM 912 N N . LYS A 1 121 ? 9.281 8.770 -3.948 1.00 71.69 121 LYS A N 1
ATOM 913 C CA . LYS A 1 121 ? 7.912 8.219 -3.825 1.00 71.69 121 LYS A CA 1
ATOM 914 C C . LYS A 1 121 ? 7.799 7.047 -2.853 1.00 71.69 121 LYS A C 1
ATOM 916 O O . LYS A 1 121 ? 6.688 6.678 -2.475 1.00 71.69 121 LYS A O 1
ATOM 921 N N . GLY A 1 122 ? 8.934 6.502 -2.419 1.00 78.50 122 GLY A N 1
ATOM 922 C CA . GLY A 1 122 ? 9.019 5.299 -1.595 1.00 78.50 122 GLY A CA 1
ATOM 923 C C . GLY A 1 122 ? 9.637 4.128 -2.357 1.00 78.50 122 GLY A C 1
ATOM 924 O O . GLY A 1 122 ? 9.418 3.971 -3.555 1.00 78.50 122 GLY A O 1
ATOM 925 N N . VAL A 1 123 ? 10.405 3.298 -1.649 1.00 87.69 123 VAL A N 1
ATOM 926 C CA . VAL A 1 123 ? 11.338 2.321 -2.240 1.00 87.69 123 VAL A CA 1
ATOM 927 C C . VAL A 1 123 ? 10.838 0.888 -2.066 1.00 87.69 123 VAL A C 1
ATOM 929 O O . VAL A 1 123 ? 10.666 0.433 -0.936 1.00 87.69 123 VAL A O 1
ATOM 932 N N . GLY A 1 124 ? 10.602 0.157 -3.156 1.00 94.25 124 GLY A N 1
ATOM 933 C CA . GLY A 1 124 ? 10.207 -1.254 -3.092 1.00 94.25 124 GLY A CA 1
ATOM 934 C C . GLY A 1 124 ? 8.757 -1.438 -2.639 1.00 94.25 124 GLY A C 1
ATOM 935 O O . GLY A 1 124 ? 7.857 -0.749 -3.125 1.00 94.25 124 GLY A O 1
ATOM 936 N N . ALA A 1 125 ? 8.529 -2.354 -1.701 1.00 96.25 125 ALA A N 1
ATOM 937 C CA . ALA A 1 125 ? 7.200 -2.717 -1.215 1.00 96.25 125 ALA A CA 1
ATOM 938 C C . ALA A 1 125 ? 6.828 -2.020 0.103 1.00 96.25 125 ALA A C 1
ATOM 940 O O . ALA A 1 125 ? 7.708 -1.785 0.936 1.00 96.25 125 ALA A O 1
ATOM 941 N N . GLY A 1 126 ? 5.545 -1.709 0.321 1.00 95.19 126 GLY A N 1
ATOM 942 C CA . GLY A 1 126 ? 5.046 -1.280 1.635 1.00 95.19 126 GLY A CA 1
ATOM 943 C C . GLY A 1 126 ?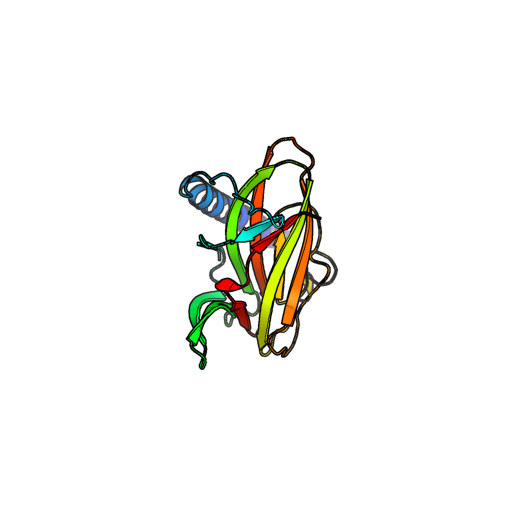 3.657 -0.639 1.648 1.00 95.19 126 GLY A C 1
ATOM 944 O O . GLY A 1 126 ? 2.941 -0.643 0.647 1.00 95.19 126 GLY A O 1
ATOM 945 N N . LEU A 1 127 ? 3.296 -0.093 2.814 1.00 94.81 127 LEU A N 1
ATOM 946 C CA . LEU A 1 127 ? 2.012 0.559 3.088 1.00 94.81 127 LEU A CA 1
ATOM 947 C C . LEU A 1 127 ? 2.095 2.075 2.897 1.00 94.81 127 LEU A C 1
ATOM 949 O O . LEU A 1 127 ? 3.127 2.686 3.187 1.00 94.81 127 LEU A O 1
ATOM 953 N N . ARG A 1 128 ? 1.018 2.692 2.405 1.00 91.00 128 ARG A N 1
ATOM 954 C CA . ARG A 1 128 ? 0.971 4.137 2.153 1.00 91.00 128 ARG A CA 1
ATOM 955 C C . ARG A 1 128 ? -0.452 4.690 2.210 1.00 91.00 128 ARG A C 1
ATOM 957 O O . ARG A 1 128 ? -1.391 4.019 1.798 1.00 91.00 128 ARG A O 1
ATOM 964 N N . GLN A 1 129 ? -0.599 5.945 2.627 1.00 90.75 129 GLN A N 1
ATOM 965 C CA . GLN A 1 129 ? -1.795 6.750 2.365 1.00 90.75 129 GLN A CA 1
ATOM 966 C C . GLN A 1 129 ? -1.550 7.638 1.127 1.00 90.75 129 GLN A C 1
ATOM 968 O O . GLN A 1 129 ? -0.440 8.109 0.881 1.00 90.75 129 GLN A O 1
ATOM 973 N N . SER A 1 130 ? -2.571 7.804 0.283 1.00 77.75 130 SER A N 1
ATOM 974 C CA . SER A 1 130 ? -2.492 8.421 -1.054 1.00 77.75 130 SER A CA 1
ATOM 975 C C . SER A 1 130 ? -1.869 9.827 -1.101 1.00 77.75 130 SER A C 1
ATOM 977 O O . SER A 1 130 ? -1.359 10.228 -2.152 1.00 77.75 130 SER A O 1
ATOM 979 N N . GLN A 1 131 ? -1.851 10.564 0.011 1.00 64.62 131 GLN A N 1
ATOM 980 C CA . GLN A 1 131 ? -1.527 11.980 0.058 1.00 64.62 131 GLN A CA 1
ATOM 981 C C . GLN A 1 131 ? -0.183 12.302 0.747 1.00 64.62 131 GLN A C 1
ATOM 983 O O . GLN A 1 131 ? 0.136 11.882 1.856 1.00 64.62 131 GLN A O 1
ATOM 988 N N . ARG A 1 132 ? 0.559 13.177 0.058 1.00 58.66 132 ARG A N 1
ATOM 989 C CA . ARG A 1 132 ? 1.538 14.161 0.559 1.00 58.66 132 ARG A CA 1
ATOM 990 C C . ARG A 1 132 ? 2.941 13.730 0.982 1.00 58.66 132 ARG A C 1
ATOM 992 O O . ARG A 1 132 ? 3.812 14.587 0.885 1.00 58.66 132 ARG A O 1
ATOM 999 N N . GLN A 1 133 ? 3.227 12.487 1.368 1.00 66.56 133 GLN A N 1
ATOM 1000 C CA . GLN A 1 133 ? 4.605 12.128 1.753 1.00 66.56 133 GLN A CA 1
ATOM 1001 C C . GLN A 1 133 ? 5.120 10.858 1.077 1.00 66.56 133 GLN A C 1
ATOM 1003 O O . GLN A 1 133 ? 4.382 9.907 0.815 1.00 66.56 133 GLN A O 1
ATOM 1008 N N . ALA A 1 134 ? 6.421 10.869 0.774 1.00 69.00 134 ALA A N 1
ATOM 1009 C CA . ALA A 1 134 ? 7.142 9.676 0.366 1.00 69.00 134 ALA A CA 1
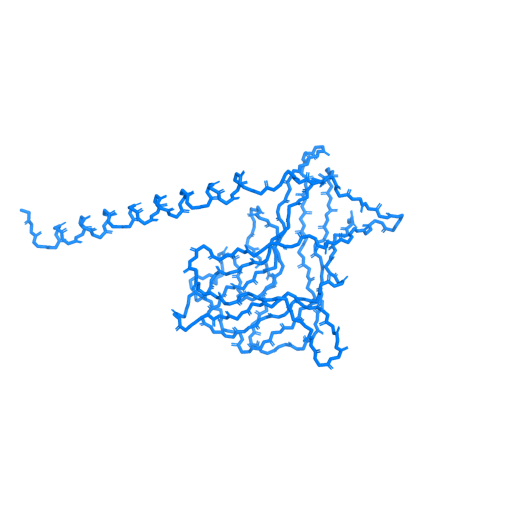ATOM 1010 C C . ALA A 1 134 ? 7.009 8.618 1.462 1.00 69.00 134 ALA A C 1
ATOM 1012 O O . ALA A 1 134 ? 7.108 8.923 2.654 1.00 69.00 134 ALA A O 1
ATOM 1013 N N . ARG A 1 135 ? 6.827 7.357 1.073 1.00 76.50 135 ARG A N 1
ATOM 1014 C CA . ARG A 1 135 ? 6.858 6.265 2.043 1.00 76.50 135 ARG A CA 1
ATOM 1015 C C . ARG A 1 135 ? 8.262 6.155 2.638 1.00 76.50 135 ARG A C 1
ATOM 1017 O O . ARG A 1 135 ? 9.210 5.867 1.909 1.00 76.50 135 ARG A O 1
ATOM 1024 N N . LYS A 1 136 ? 8.374 6.362 3.953 1.00 70.12 136 LYS A N 1
ATOM 1025 C CA . LYS A 1 136 ? 9.654 6.347 4.680 1.00 70.12 136 LYS A CA 1
ATOM 1026 C C . LYS A 1 136 ? 10.215 4.933 4.880 1.00 70.12 136 LYS A C 1
ATOM 1028 O O . LYS A 1 136 ? 11.426 4.757 4.852 1.00 70.12 136 LYS A O 1
ATOM 1033 N N . HIS A 1 137 ? 9.352 3.921 5.008 1.00 77.69 137 HIS A N 1
ATOM 1034 C CA . HIS A 1 137 ? 9.760 2.557 5.378 1.00 77.69 137 HIS A CA 1
ATOM 1035 C C . HIS A 1 137 ? 9.594 1.551 4.230 1.00 77.69 137 HIS A C 1
ATOM 1037 O O . HIS A 1 137 ? 8.647 0.767 4.181 1.00 77.69 137 HIS A O 1
ATOM 1043 N N . GLY A 1 138 ? 10.535 1.634 3.281 1.00 88.88 138 GLY A N 1
ATOM 1044 C CA . GLY A 1 138 ? 10.814 0.695 2.183 1.00 88.88 138 GLY A CA 1
ATOM 1045 C C . GLY A 1 138 ? 11.088 -0.744 2.609 1.00 88.88 138 GLY A C 1
ATOM 1046 O O . GLY A 1 138 ? 11.984 -0.928 3.420 1.00 88.88 138 GLY A O 1
ATOM 1047 N N . LEU A 1 139 ? 10.436 -1.756 2.020 1.00 95.19 139 LEU A N 1
ATOM 1048 C CA . LEU A 1 139 ? 10.953 -3.130 2.042 1.00 95.19 139 LEU A CA 1
ATOM 1049 C C . LEU A 1 139 ? 11.570 -3.470 0.683 1.00 95.19 139 LEU A C 1
ATOM 1051 O O . LEU A 1 139 ? 10.940 -3.291 -0.364 1.00 95.19 139 LEU A O 1
ATOM 1055 N N . THR A 1 140 ? 12.810 -3.951 0.722 1.00 96.25 140 THR A N 1
ATOM 1056 C CA . THR A 1 140 ? 13.600 -4.402 -0.433 1.00 96.25 140 THR A CA 1
ATOM 1057 C C . THR A 1 140 ? 14.254 -5.742 -0.107 1.00 96.25 140 THR A C 1
ATOM 1059 O O . THR A 1 140 ? 14.358 -6.102 1.066 1.00 96.25 140 THR A O 1
ATOM 1062 N N . GLY A 1 141 ? 14.672 -6.477 -1.134 1.00 97.62 141 GLY A N 1
ATOM 1063 C CA . GLY A 1 141 ? 15.228 -7.818 -1.006 1.00 97.62 141 GLY A CA 1
ATOM 1064 C C . GLY A 1 141 ? 14.207 -8.841 -0.505 1.00 97.62 141 GLY A C 1
ATOM 1065 O O . GLY A 1 141 ? 13.001 -8.739 -0.773 1.00 97.62 141 GLY A O 1
ATOM 1066 N N . ASP A 1 142 ? 14.719 -9.827 0.220 1.00 98.50 142 ASP A N 1
ATOM 1067 C CA . ASP A 1 142 ? 13.946 -10.875 0.875 1.00 98.50 142 ASP A CA 1
ATOM 1068 C C . ASP A 1 142 ? 13.649 -10.472 2.320 1.00 98.50 142 ASP A C 1
ATOM 1070 O O . ASP A 1 142 ? 14.542 -10.073 3.066 1.00 98.50 142 ASP A O 1
ATOM 1074 N N . ASN A 1 143 ? 12.383 -10.553 2.718 1.00 97.94 143 ASN A N 1
ATOM 1075 C CA . ASN A 1 143 ? 11.962 -10.341 4.097 1.00 97.94 143 ASN A CA 1
ATOM 1076 C C . ASN A 1 143 ? 10.892 -11.372 4.431 1.00 97.94 143 ASN A C 1
ATOM 1078 O O . ASN A 1 143 ? 9.880 -11.438 3.728 1.00 97.94 143 ASN A O 1
ATOM 1082 N N . GLU A 1 144 ? 11.078 -12.092 5.536 1.00 96.94 144 GLU A N 1
ATOM 1083 C CA . GLU A 1 144 ? 10.005 -12.852 6.174 1.00 96.94 144 GLU A CA 1
ATOM 1084 C C . GLU A 1 144 ? 8.881 -11.927 6.661 1.00 96.94 144 GLU A C 1
ATOM 1086 O O . GLU A 1 144 ? 9.021 -10.699 6.687 1.00 96.94 144 GLU A O 1
ATOM 1091 N N . TRP A 1 145 ? 7.747 -12.524 7.042 1.00 97.00 145 TRP A N 1
ATOM 1092 C CA . TRP A 1 145 ? 6.595 -11.790 7.562 1.00 97.00 145 TRP A CA 1
ATOM 1093 C C . TRP A 1 145 ? 6.997 -10.844 8.698 1.00 97.00 145 TRP A C 1
ATOM 1095 O O . TRP A 1 145 ? 7.406 -11.275 9.775 1.00 97.00 145 TRP A O 1
ATOM 1105 N N . ARG A 1 146 ? 6.824 -9.542 8.471 1.00 96.94 146 ARG A N 1
ATOM 1106 C CA . ARG A 1 146 ? 7.136 -8.493 9.446 1.00 96.94 146 ARG A CA 1
ATOM 1107 C C . ARG A 1 146 ? 6.077 -7.407 9.452 1.00 96.94 146 ARG A C 1
ATOM 1109 O O . ARG A 1 146 ? 5.404 -7.183 8.446 1.00 96.94 146 ARG A O 1
ATOM 1116 N N . GLN A 1 147 ? 5.958 -6.709 10.575 1.00 97.00 147 GLN A N 1
ATOM 1117 C CA . GLN A 1 147 ? 5.070 -5.558 10.685 1.00 97.00 147 GLN A CA 1
ATOM 1118 C C . GLN A 1 147 ? 5.582 -4.403 9.813 1.00 97.00 147 GLN A C 1
ATOM 1120 O O . GLN A 1 147 ? 6.775 -4.086 9.819 1.00 97.00 147 GLN A O 1
ATOM 1125 N N . ALA A 1 148 ? 4.669 -3.776 9.078 1.00 95.56 148 ALA A N 1
ATOM 1126 C CA . ALA A 1 148 ? 4.868 -2.498 8.416 1.00 95.56 148 ALA A CA 1
ATOM 1127 C C . ALA A 1 148 ? 3.802 -1.512 8.894 1.00 95.56 148 ALA A C 1
ATOM 1129 O O . ALA A 1 148 ? 2.658 -1.896 9.143 1.00 95.56 148 ALA A O 1
ATOM 1130 N N . GLU A 1 149 ? 4.179 -0.241 8.981 1.00 94.25 149 GLU A N 1
ATOM 1131 C CA . GLU A 1 149 ? 3.284 0.834 9.388 1.00 94.25 149 GLU A CA 1
ATOM 1132 C C . GLU A 1 149 ? 3.521 2.109 8.577 1.00 94.25 149 GLU A C 1
ATOM 1134 O O . GLU A 1 149 ? 4.609 2.358 8.044 1.00 94.25 149 GLU A O 1
ATOM 1139 N N . TYR A 1 150 ? 2.470 2.912 8.473 1.00 93.00 150 TYR A N 1
ATOM 1140 C CA . TYR A 1 150 ? 2.499 4.240 7.888 1.00 93.00 150 TYR A CA 1
ATOM 1141 C C . TYR A 1 150 ? 1.627 5.172 8.728 1.00 93.00 150 TYR A C 1
ATOM 1143 O O . TYR A 1 150 ? 0.399 5.075 8.698 1.00 93.00 150 TYR A O 1
ATOM 1151 N N . GLU A 1 151 ? 2.264 6.072 9.476 1.00 94.19 151 GLU A N 1
ATOM 1152 C CA . GLU A 1 151 ? 1.563 7.100 10.243 1.00 94.19 151 GLU A CA 1
ATOM 1153 C C . GLU A 1 151 ? 1.153 8.286 9.369 1.00 94.19 151 GLU A C 1
ATOM 1155 O O . GLU A 1 151 ? 1.898 8.725 8.487 1.00 94.19 151 GLU A O 1
ATOM 1160 N N . PHE A 1 152 ? -0.027 8.839 9.638 1.00 92.94 152 PHE A N 1
ATOM 1161 C CA . PHE A 1 152 ? -0.531 10.032 8.968 1.00 92.94 152 PHE A CA 1
ATOM 1162 C C . PHE A 1 152 ? -1.552 10.781 9.830 1.00 92.94 152 PHE A C 1
ATOM 1164 O O . PHE A 1 152 ? -2.072 10.263 10.819 1.00 92.94 152 PHE A O 1
ATOM 1171 N N . THR A 1 153 ? -1.847 12.014 9.422 1.00 93.81 153 THR A N 1
ATOM 1172 C CA . THR A 1 153 ? -2.858 12.874 10.045 1.00 93.81 153 THR A CA 1
ATOM 1173 C C . THR A 1 153 ? -3.960 13.172 9.038 1.00 93.81 153 THR A C 1
ATOM 1175 O O . THR A 1 153 ? -3.667 13.497 7.886 1.00 93.81 153 THR A O 1
ATOM 1178 N N . VAL A 1 154 ? -5.209 13.098 9.490 1.00 93.75 154 VAL A N 1
ATOM 1179 C CA . VAL A 1 154 ? -6.396 13.595 8.789 1.00 93.75 154 VAL A CA 1
ATOM 1180 C C . VAL A 1 154 ? -6.778 14.937 9.426 1.00 93.75 154 VAL A C 1
ATOM 1182 O O . VAL A 1 154 ? -7.127 14.941 10.607 1.00 93.75 154 VAL A O 1
ATOM 1185 N N . PRO A 1 155 ? -6.623 16.074 8.720 1.00 90.25 155 PRO A N 1
ATOM 1186 C CA . PRO A 1 155 ? -6.801 17.396 9.320 1.00 90.25 155 PRO A CA 1
ATOM 1187 C C . PRO A 1 155 ? -8.261 17.869 9.394 1.00 90.25 155 PRO A C 1
ATOM 1189 O O . PRO A 1 155 ? -8.592 18.599 10.324 1.00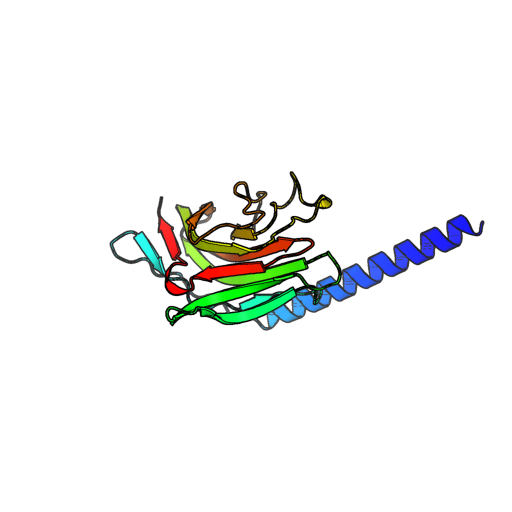 90.25 155 PRO A O 1
ATOM 1192 N N . GLY A 1 156 ? -9.118 17.504 8.437 1.00 86.94 156 GLY A N 1
ATOM 1193 C CA . GLY A 1 156 ? -10.537 17.869 8.432 1.00 86.94 156 GLY A CA 1
ATOM 1194 C C . GLY A 1 156 ? -11.379 17.074 9.433 1.00 86.94 156 GLY A C 1
ATOM 1195 O O . GLY A 1 156 ? -10.927 16.077 9.986 1.00 86.94 156 GLY A O 1
ATOM 1196 N N . GLU A 1 157 ? -12.630 17.494 9.646 1.00 89.38 157 GLU A N 1
ATOM 1197 C CA . GLU A 1 157 ? -13.572 16.794 10.539 1.00 89.38 157 GLU A CA 1
ATOM 1198 C C . GLU A 1 157 ? -13.837 15.354 10.085 1.00 89.38 157 GLU A C 1
ATOM 1200 O O . GLU A 1 157 ? -13.887 14.429 10.897 1.00 89.38 157 GLU A O 1
ATOM 1205 N N . SER A 1 158 ? -13.964 15.164 8.772 1.00 92.06 158 SER A N 1
ATOM 1206 C CA . SER A 1 158 ? -14.066 13.868 8.120 1.00 92.06 158 SER A CA 1
ATOM 1207 C C . SER A 1 158 ? -13.530 13.986 6.700 1.00 92.06 158 SER A C 1
ATOM 1209 O O . SER A 1 158 ? -13.931 14.883 5.958 1.00 92.06 158 SER A O 1
ATOM 1211 N N . GLU A 1 159 ? -12.611 13.104 6.321 1.00 93.31 159 GLU A N 1
ATOM 1212 C CA . GLU A 1 159 ? -12.049 13.090 4.976 1.00 93.31 159 GLU A CA 1
ATOM 1213 C C . GLU A 1 159 ? -12.079 11.694 4.379 1.00 93.31 159 GLU A C 1
ATOM 1215 O O . GLU A 1 159 ? -11.831 10.681 5.039 1.00 93.31 159 GLU A O 1
ATOM 1220 N N . GLU A 1 160 ? -12.316 11.658 3.076 1.00 93.00 160 GLU A N 1
ATOM 1221 C CA . GLU A 1 160 ? -12.065 10.473 2.291 1.00 93.00 160 GLU A CA 1
ATOM 1222 C C . GLU A 1 160 ? -10.559 10.294 2.067 1.00 93.00 160 GLU A C 1
ATOM 1224 O O . GLU A 1 160 ? -9.870 11.165 1.524 1.00 93.00 160 GLU A O 1
ATOM 1229 N N . ILE A 1 161 ? -10.042 9.125 2.436 1.00 92.50 161 ILE A N 1
ATOM 1230 C CA . ILE A 1 161 ? -8.655 8.750 2.180 1.00 92.50 161 ILE A CA 1
ATOM 1231 C C . ILE A 1 161 ? -8.576 7.459 1.375 1.00 92.50 161 ILE A C 1
ATOM 1233 O O . ILE A 1 161 ? -9.416 6.568 1.483 1.00 92.50 161 ILE A O 1
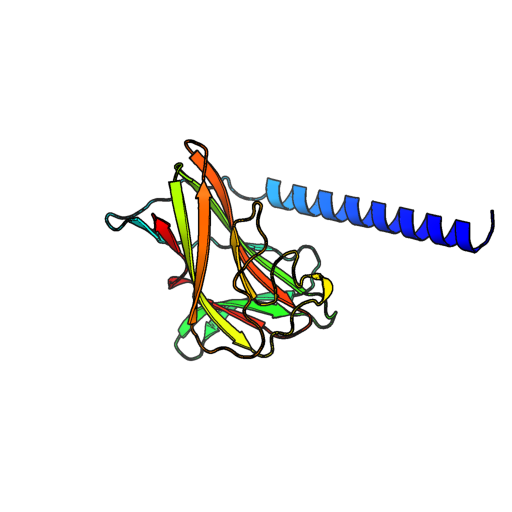ATOM 1237 N N . ALA A 1 162 ? -7.490 7.325 0.614 1.00 92.50 162 ALA A N 1
ATOM 1238 C CA . ALA A 1 162 ? -7.111 6.067 -0.013 1.00 92.50 162 ALA A CA 1
ATOM 1239 C C . ALA A 1 162 ? -5.872 5.488 0.679 1.00 92.50 162 ALA A C 1
ATOM 1241 O O . ALA A 1 162 ? -4.853 6.174 0.818 1.00 92.50 162 ALA A O 1
ATOM 1242 N N . LEU A 1 163 ? -5.964 4.218 1.067 1.00 94.75 163 LEU A N 1
ATOM 1243 C CA . LEU A 1 163 ? -4.893 3.417 1.656 1.00 94.75 163 LEU A CA 1
ATOM 1244 C C . LEU A 1 163 ? -4.403 2.399 0.630 1.00 94.75 163 LEU A C 1
ATOM 1246 O O . LEU A 1 163 ? -5.190 1.847 -0.138 1.00 94.75 163 LEU A O 1
ATOM 1250 N N . LEU A 1 164 ? -3.089 2.205 0.579 1.00 94.56 164 LEU A N 1
ATOM 1251 C CA . LEU A 1 164 ? -2.412 1.470 -0.477 1.00 94.56 164 LEU A CA 1
ATOM 1252 C C . LEU A 1 164 ? -1.462 0.427 0.106 1.00 94.56 164 LEU A C 1
ATOM 1254 O O . LEU A 1 164 ? -0.573 0.762 0.889 1.00 94.56 164 LEU A O 1
ATOM 1258 N N . CYS A 1 165 ? -1.574 -0.800 -0.389 1.00 96.75 165 CYS A N 1
ATOM 1259 C CA . CYS A 1 165 ? -0.504 -1.789 -0.351 1.00 96.75 165 CYS A CA 1
ATOM 1260 C C . CYS A 1 165 ? 0.198 -1.749 -1.715 1.00 96.75 165 CYS A C 1
ATOM 1262 O O . CYS A 1 165 ? -0.412 -2.091 -2.727 1.00 96.75 165 CYS A O 1
ATOM 1264 N N . GLU A 1 166 ? 1.435 -1.256 -1.779 1.00 95.12 166 GLU A N 1
ATOM 1265 C CA . GLU A 1 166 ? 2.090 -0.863 -3.036 1.00 95.12 166 GLU A CA 1
ATOM 1266 C C . GLU A 1 166 ? 3.400 -1.629 -3.269 1.00 95.12 166 GLU A C 1
ATOM 1268 O O . GLU A 1 166 ? 4.182 -1.840 -2.339 1.00 95.12 166 GLU A O 1
ATOM 1273 N N . LEU A 1 167 ? 3.659 -1.983 -4.532 1.00 96.12 167 LEU A N 1
ATOM 1274 C CA . LEU A 1 167 ? 4.957 -2.440 -5.025 1.00 96.12 167 LEU A CA 1
ATOM 1275 C C . LEU A 1 167 ? 5.474 -1.473 -6.095 1.00 96.12 167 LEU A C 1
ATOM 1277 O O . LEU A 1 167 ? 4.851 -1.287 -7.146 1.00 96.12 167 LEU A O 1
ATOM 1281 N N . ARG A 1 168 ? 6.645 -0.888 -5.831 1.00 94.38 168 ARG A N 1
ATOM 1282 C CA . ARG A 1 168 ? 7.402 -0.047 -6.768 1.00 94.38 168 ARG A CA 1
ATOM 1283 C C . ARG A 1 168 ? 8.771 -0.683 -7.004 1.00 94.38 168 ARG A C 1
ATOM 1285 O O . ARG A 1 168 ? 9.711 -0.420 -6.251 1.00 94.38 168 ARG A O 1
ATOM 1292 N N . ALA A 1 169 ? 8.870 -1.563 -7.998 1.00 95.88 169 ALA A N 1
ATOM 1293 C CA . ALA A 1 169 ? 10.031 -2.437 -8.167 1.00 95.88 169 ALA A CA 1
ATOM 1294 C C . ALA A 1 169 ? 10.374 -2.743 -9.634 1.00 95.88 169 ALA A C 1
ATOM 1296 O O . ALA A 1 169 ? 9.502 -2.776 -10.498 1.00 95.88 169 ALA A O 1
ATOM 1297 N N . GLU A 1 170 ? 11.652 -2.993 -9.903 1.00 96.50 170 GLU A N 1
ATOM 1298 C CA . GLU A 1 170 ? 12.147 -3.555 -11.163 1.00 96.50 170 GLU A CA 1
ATOM 1299 C C . GLU A 1 170 ? 11.880 -5.062 -11.229 1.00 96.50 170 GLU A C 1
ATOM 1301 O O . GLU A 1 170 ? 11.508 -5.589 -12.270 1.00 96.50 170 GLU A O 1
ATOM 1306 N N . LYS A 1 171 ? 12.028 -5.762 -10.102 1.00 97.31 171 LYS A N 1
ATOM 1307 C CA . LYS A 1 171 ? 11.753 -7.197 -9.981 1.00 97.31 171 LYS A CA 1
ATOM 1308 C C . LYS A 1 171 ? 11.336 -7.561 -8.561 1.00 97.31 171 LYS A C 1
ATOM 1310 O O . LYS A 1 171 ? 11.487 -6.760 -7.637 1.00 97.31 171 LYS A O 1
ATOM 1315 N N . GLY A 1 172 ? 10.859 -8.791 -8.410 1.00 98.12 172 GLY A N 1
ATOM 1316 C CA . GLY A 1 172 ? 10.449 -9.365 -7.137 1.00 98.12 172 GLY A CA 1
ATOM 1317 C C . GLY A 1 172 ? 8.956 -9.233 -6.884 1.00 98.12 172 GLY A C 1
ATOM 1318 O O . GLY A 1 172 ? 8.170 -8.873 -7.762 1.00 98.12 172 GLY A O 1
ATOM 1319 N N . GLU A 1 173 ? 8.564 -9.560 -5.666 1.00 98.44 173 GLU A N 1
ATOM 1320 C CA . GLU A 1 173 ? 7.165 -9.655 -5.287 1.00 98.44 173 GLU A CA 1
ATOM 1321 C C . GLU A 1 173 ? 6.951 -9.388 -3.802 1.00 98.44 173 GLU A C 1
ATOM 1323 O O . GLU A 1 173 ? 7.866 -9.473 -2.976 1.00 98.44 173 GLU A O 1
ATOM 1328 N N . VAL A 1 174 ? 5.706 -9.070 -3.479 1.00 98.44 174 VAL A N 1
ATOM 1329 C CA . VAL A 1 174 ? 5.251 -8.787 -2.126 1.00 98.44 174 VAL A CA 1
ATOM 1330 C C . VAL A 1 174 ? 3.937 -9.497 -1.857 1.00 98.44 174 VAL A C 1
ATOM 1332 O O . VAL A 1 174 ? 3.082 -9.603 -2.737 1.00 98.44 174 VAL A O 1
ATOM 1335 N N . TRP A 1 175 ? 3.774 -9.924 -0.610 1.00 98.44 175 TRP A N 1
ATOM 1336 C CA . TRP A 1 175 ? 2.510 -10.357 -0.040 1.00 98.44 175 TRP A CA 1
ATOM 1337 C C . TRP A 1 175 ? 2.170 -9.474 1.155 1.00 98.44 175 TRP A C 1
ATOM 1339 O O . TRP A 1 175 ? 3.016 -9.230 2.016 1.00 98.44 175 TRP A O 1
ATOM 1349 N N . PHE A 1 176 ? 0.923 -9.026 1.213 1.00 98.31 176 PHE A N 1
ATOM 1350 C CA . PHE A 1 176 ? 0.335 -8.367 2.374 1.00 98.31 176 PHE A CA 1
ATOM 1351 C C . PHE A 1 176 ? -0.709 -9.307 2.958 1.00 98.31 176 PHE A C 1
ATOM 1353 O O . PHE A 1 176 ? -1.604 -9.746 2.236 1.00 98.31 176 PHE A O 1
ATOM 1360 N N . GLU A 1 177 ? -0.616 -9.641 4.239 1.00 98.19 177 GLU A N 1
ATOM 1361 C CA . GLU A 1 177 ? -1.621 -10.503 4.857 1.00 98.19 177 GLU A CA 1
ATOM 1362 C C . GLU A 1 177 ? -2.932 -9.738 5.052 1.00 98.19 177 GLU A C 1
ATOM 1364 O O . GLU A 1 177 ? -2.999 -8.783 5.829 1.00 98.19 177 GLU A O 1
ATOM 1369 N N . LEU A 1 178 ? -4.000 -10.223 4.423 1.00 97.94 178 LEU A N 1
ATOM 1370 C CA . LEU A 1 178 ? -5.293 -9.547 4.365 1.00 97.94 178 LEU A CA 1
ATOM 1371 C C . LEU A 1 178 ? -5.911 -9.314 5.751 1.00 97.94 178 LEU A C 1
ATOM 1373 O O . LEU A 1 178 ? -6.437 -8.235 6.023 1.00 97.94 178 LEU A O 1
ATOM 1377 N N . ALA A 1 179 ? -5.833 -10.305 6.643 1.00 97.25 179 ALA A N 1
ATOM 1378 C CA . ALA A 1 179 ? -6.421 -10.213 7.980 1.00 97.25 179 ALA A CA 1
ATOM 1379 C C . ALA A 1 179 ? -5.725 -9.169 8.873 1.00 97.25 179 ALA A C 1
ATOM 1381 O O . ALA A 1 179 ? -6.375 -8.578 9.740 1.00 97.25 179 ALA A O 1
ATOM 1382 N N . SER A 1 180 ? -4.434 -8.913 8.629 1.00 98.12 180 SER A N 1
ATOM 1383 C CA . SER A 1 180 ? -3.609 -7.994 9.421 1.00 98.12 180 SER A CA 1
ATOM 1384 C C . SER A 1 180 ? -3.788 -6.517 9.064 1.00 98.12 180 SER A C 1
ATOM 1386 O O . SER A 1 180 ? -3.422 -5.662 9.866 1.00 98.12 180 SER A O 1
ATOM 1388 N N . LEU A 1 181 ? -4.350 -6.213 7.886 1.00 98.50 181 LEU A N 1
ATOM 1389 C CA . LEU A 1 181 ? -4.503 -4.846 7.390 1.00 98.50 181 LEU A CA 1
ATOM 1390 C C . LEU A 1 181 ? -5.576 -4.099 8.185 1.00 98.50 181 LEU A C 1
ATOM 1392 O O . LEU A 1 181 ? -6.752 -4.493 8.189 1.00 98.50 181 LEU A O 1
ATOM 1396 N N . LYS A 1 182 ? -5.171 -3.014 8.850 1.00 98.19 182 LYS A N 1
ATOM 1397 C CA . LYS A 1 182 ? -6.049 -2.219 9.716 1.00 98.19 182 LYS A CA 1
ATOM 1398 C C . LYS A 1 182 ? -5.566 -0.780 9.902 1.00 98.19 182 LYS A C 1
ATOM 1400 O O . LYS A 1 182 ? -4.390 -0.477 9.710 1.00 98.19 182 LYS A O 1
ATOM 1405 N N . LEU A 1 183 ? -6.486 0.096 10.294 1.00 98.06 183 LEU A N 1
ATOM 1406 C CA . LEU A 1 183 ? -6.166 1.401 10.870 1.00 98.06 183 LEU A CA 1
ATOM 1407 C C . LEU A 1 183 ? -6.160 1.310 12.394 1.00 98.06 183 LEU A C 1
ATOM 1409 O O . LEU A 1 183 ? -7.011 0.638 12.978 1.00 98.06 183 LEU A O 1
ATOM 1413 N N . ARG A 1 184 ? -5.246 2.043 13.024 1.00 98.19 184 ARG A N 1
ATOM 1414 C CA . ARG A 1 184 ? -5.179 2.250 14.471 1.00 98.19 184 ARG A CA 1
ATOM 1415 C C . ARG A 1 184 ? -5.161 3.743 14.768 1.00 98.19 184 ARG A C 1
ATOM 1417 O O . ARG A 1 184 ? -4.387 4.472 14.151 1.00 98.19 184 ARG A O 1
ATOM 1424 N N . LYS A 1 185 ? -6.008 4.197 15.692 1.00 97.69 185 LYS A N 1
ATOM 1425 C CA . LYS A 1 185 ? -5.948 5.566 16.234 1.00 97.69 185 LYS A CA 1
ATOM 1426 C C . LYS A 1 185 ? -4.664 5.754 17.054 1.00 97.69 185 LYS A C 1
ATOM 1428 O O . LYS A 1 185 ? -4.267 4.834 17.770 1.00 97.69 185 LYS A O 1
ATOM 1433 N N . LEU A 1 186 ? -4.023 6.916 16.915 1.00 95.56 186 LEU A N 1
ATOM 1434 C CA . LEU A 1 186 ? -2.807 7.313 17.640 1.00 95.56 186 LEU A CA 1
ATOM 1435 C C . LEU A 1 186 ? -3.083 8.400 18.675 1.00 95.56 186 LEU A C 1
ATOM 1437 O O . LEU A 1 186 ? -3.955 9.255 18.403 1.00 95.56 186 LEU A O 1
#

Foldseek 3Di:
DDPVVVVVVVVVVVVVVVVVVLVVLVVVVVVPDDDAEAFDADPQQKTADFDKDKDDSPPQWDWDFDQDPVRFTWTKIWGHQQLWDKIKIKHKHKYFWAKKKWKFKKWWAQFAADPVLVPPAETFWAKDKPDDDHDPDHDHHGDDIDMGIDMDGDHHRMDMIMIIGIGHGRGIMMITGNRGTMMGGD

Radius of gyration: 18.26 Å; Cα contacts (8 Å, |Δi|>4): 429; chains: 1; bounding box: 35×45×60 Å

Solvent-accessible surface area (backbone atoms only — not comparable to full-atom values): 9862 Å² total; per-residue (Å²): 132,56,74,69,59,53,55,49,50,53,54,50,52,52,52,51,52,52,53,49,54,54,48,52,56,50,49,54,51,61,72,70,50,77,84,58,54,74,65,66,61,51,98,86,39,40,24,82,52,80,75,70,42,85,46,48,94,76,70,26,42,52,74,50,78,45,63,48,101,86,64,50,50,22,48,34,42,34,39,28,93,82,46,63,11,59,28,31,40,36,34,60,34,28,41,62,45,46,43,35,34,42,33,28,36,36,29,34,43,59,21,36,45,38,74,89,26,60,96,56,63,30,38,14,33,43,54,41,59,78,69,96,63,51,41,84,71,51,42,58,38,68,40,70,80,37,85,45,67,34,77,51,73,42,88,49,78,64,42,81,46,43,41,33,50,33,41,28,15,29,33,33,32,38,36,34,37,43,86,51,26,27,42,33,66,103

pLDDT: mean 89.07, std 10.31, range [56.0, 98.5]

Sequence (186 aa):
IGPEAAGSFERAAASLANAVVQRVQRARQILSEPEPEPIHFDSTGLAALRKWQMLDIRGTGKLDQVADANGIQTLRIVAGPEGRCTASWRTRVVVPGGRYAFEGRVRTRGVVPLQKDVGTKGVGAGLRQSQRQARKHGLTGDNEWRQAEYEFTVPGESEEIALLCELRAEKGEVWFELASLKLRKL

Mean predicted aligned error: 6.77 Å

Nearest PDB structures (foldseek):
  3nru-assembly6_F  TM=5.204E-01  e=9.389E-04  Homo sapiens
  3nru-assembly11_K  TM=5.303E-01  e=1.679E-03  Homo sapiens
  4xnq-assembly1_C  TM=3.273E-01  e=5.791E-02  Influenza A virus
  6txo-assembly1_A  TM=3.190E-01  e=7.155E-02  Influenza A virus (A/harbour seal/Germany/1/2014(H10N7))
  5dur-assembly1_C  TM=3.039E-01  e=9.318E-02  Influenza A virus (A/Anhui/1/2005(H5N1))